Protein AF-A0A653WNF0-F1 (afdb_monomer_lite)

Radius of gyration: 24.51 Å; chains: 1; bounding box: 81×91×54 Å

Foldseek 3Di:
DDDDDDPDDPPPPPPPPPLQAAPPLRAAFKKKWWWKWFKFQPPPAPWKQWRMKIKAWTQWMAHPPGHIHGDCRRHLKTKMKIKAQWHFLFWDQDPVVLKIKTFTWGMDTHPTDTWIKIWIFMDSDDPCCRVPQVQDWPVQAPHRRDGVVCPPTFGAWIKTFDFDPDPAADADGPDRPGGSSNGQKIWIWNDPHPPIKTKMKGFIATPDTPQSQFQRDCPPVRHFKIDMKIKHFCDCVGPPHHDDPVCVVVRTHRGIMITGIIMGGTHNHCVVVVVVVVVVVVVVVVVVVPPDD

Secondary structure (DSSP, 8-state):
-------------------PPPPGGG--EEEEEEEEEEEE----STT----EEEEEEEEEEEEGGG-EEETTTTTS-EEEEEEEEEEEEEEEEETTTTEEEEEEEE--STT--S--EEEEEEESS--HHHHTS----GGGEEETTEEGGGTT-EEEEEEEEES-S--S----SS-TT--GGG-SEEEEESSSSSS--EEEEEEEEEEESTTHHHH---TBTTBSEEEEEEEEE-STTTTS----HHHHHTT-S--EEEEEEEEEEEPPPHHHHHHHHHHHHHHHHHHHTTS--

Structure (mmCIF, N/CA/C/O backbone):
data_AF-A0A653WNF0-F1
#
_entry.id   AF-A0A653WNF0-F1
#
loop_
_atom_site.group_PDB
_atom_site.id
_atom_site.type_symbol
_atom_site.label_atom_id
_atom_site.label_alt_id
_atom_site.label_comp_id
_atom_site.label_asym_id
_atom_site.label_entity_id
_atom_site.label_seq_id
_atom_site.pdbx_PDB_ins_code
_atom_site.Cartn_x
_atom_site.Cartn_y
_atom_site.Cartn_z
_atom_site.occupancy
_atom_site.B_iso_or_equiv
_atom_site.auth_seq_id
_atom_site.auth_comp_id
_atom_site.auth_asym_id
_atom_site.auth_atom_id
_atom_site.pdbx_PDB_model_num
ATOM 1 N N . MET A 1 1 ? -40.116 62.273 29.159 1.00 39.44 1 MET A N 1
ATOM 2 C CA . MET A 1 1 ? -39.762 61.958 27.750 1.00 39.44 1 MET A CA 1
ATOM 3 C C . MET A 1 1 ? -38.251 61.756 27.711 1.00 39.44 1 MET A C 1
ATOM 5 O O . MET A 1 1 ? -37.586 62.644 28.202 1.00 39.44 1 MET A O 1
ATOM 9 N N . LYS A 1 2 ? -37.603 60.681 27.253 1.00 38.16 2 LYS A N 1
ATOM 10 C CA . LYS A 1 2 ? -37.899 59.511 26.404 1.00 38.16 2 LYS A CA 1
ATOM 11 C C . LYS A 1 2 ? -36.861 58.434 26.812 1.00 38.16 2 LYS A C 1
ATOM 13 O O . LYS A 1 2 ? -35.721 58.776 27.080 1.00 38.16 2 LYS A O 1
ATOM 18 N N . LEU A 1 3 ? -37.286 57.219 27.148 1.00 40.22 3 LEU A N 1
ATOM 19 C CA . LEU A 1 3 ? -37.325 56.025 26.283 1.00 40.22 3 LEU A CA 1
ATOM 20 C C . LEU A 1 3 ? -36.096 55.114 26.489 1.00 40.22 3 LEU A C 1
ATOM 22 O O . LEU A 1 3 ? -35.069 55.239 25.829 1.00 40.22 3 LEU A O 1
ATOM 26 N N . LYS A 1 4 ? -36.271 54.182 27.436 1.00 46.28 4 LYS A N 1
ATOM 27 C CA . LYS A 1 4 ? -35.451 52.987 27.671 1.00 46.28 4 LYS A CA 1
ATOM 28 C C . LYS A 1 4 ? -35.214 52.251 26.344 1.00 46.28 4 LYS A C 1
ATOM 30 O O . LYS A 1 4 ? -36.187 51.947 25.661 1.00 46.28 4 LYS A O 1
ATOM 35 N N . HIS A 1 5 ? -33.964 51.935 26.015 1.00 44.59 5 HIS A N 1
ATOM 36 C CA . HIS A 1 5 ? -33.630 50.978 24.957 1.00 44.59 5 HIS A CA 1
ATOM 37 C C . HIS A 1 5 ? -32.901 49.793 25.581 1.00 44.59 5 HIS A C 1
ATOM 39 O O . HIS A 1 5 ? -31.714 49.844 25.884 1.00 44.59 5 HIS A O 1
ATOM 45 N N . LEU A 1 6 ? -33.687 48.747 25.818 1.00 45.91 6 LEU A N 1
ATOM 46 C CA . LEU A 1 6 ? -33.244 47.406 26.151 1.00 45.91 6 LEU A CA 1
ATOM 47 C C . LEU A 1 6 ? -32.890 46.736 24.814 1.00 45.91 6 LEU A C 1
ATOM 49 O O . LEU A 1 6 ? -33.788 46.406 24.044 1.00 45.91 6 LEU A O 1
ATOM 53 N N . ILE A 1 7 ? -31.603 46.602 24.490 1.00 46.56 7 ILE A N 1
ATOM 54 C CA . ILE A 1 7 ? -31.165 45.795 23.344 1.00 46.56 7 ILE A CA 1
ATOM 55 C C . ILE A 1 7 ? -30.898 44.393 23.880 1.00 46.56 7 ILE A C 1
ATOM 57 O O . ILE A 1 7 ? -29.854 44.117 24.465 1.00 46.56 7 ILE A O 1
ATOM 61 N N . THR A 1 8 ? -31.890 43.523 23.731 1.00 44.19 8 THR A N 1
ATOM 62 C CA . THR A 1 8 ? -31.770 42.086 23.972 1.00 44.19 8 THR A CA 1
ATOM 63 C C . THR A 1 8 ? -31.186 41.463 22.708 1.00 44.19 8 THR A C 1
ATOM 65 O O . THR A 1 8 ? -31.888 41.279 21.716 1.00 44.19 8 THR A O 1
ATOM 68 N N . SER A 1 9 ? -29.885 41.181 22.707 1.00 45.50 9 SER A N 1
ATOM 69 C CA . SER A 1 9 ? -29.250 40.386 21.660 1.00 45.50 9 SER A CA 1
ATOM 70 C C . SER A 1 9 ? -29.690 38.928 21.806 1.00 45.50 9 SER A C 1
ATOM 72 O O . SER A 1 9 ? -29.232 38.203 22.687 1.00 45.50 9 SER A O 1
ATOM 74 N N . LEU A 1 10 ? -30.602 38.487 20.936 1.00 43.31 10 LEU A N 1
ATOM 75 C CA . LEU A 1 10 ? -30.833 37.066 20.690 1.00 43.31 10 LEU A CA 1
ATOM 76 C C . LEU A 1 10 ? -29.555 36.483 20.076 1.00 43.31 10 LEU A C 1
ATOM 78 O O . LEU A 1 10 ? -29.306 36.615 18.879 1.00 43.31 10 LEU A O 1
ATOM 82 N N . ALA A 1 11 ? -28.736 35.844 20.907 1.00 45.94 11 ALA A N 1
ATOM 83 C CA . ALA A 1 11 ? -27.731 34.907 20.441 1.00 45.94 11 ALA A CA 1
ATOM 84 C C . ALA A 1 11 ? -28.469 33.700 19.840 1.00 45.94 11 ALA A C 1
ATOM 86 O O . ALA A 1 11 ? -28.847 32.766 20.544 1.00 45.94 11 ALA A O 1
ATOM 87 N N . LEU A 1 12 ? -28.719 33.747 18.530 1.00 47.78 12 LEU A N 1
ATOM 88 C CA . LEU A 1 12 ? -29.009 32.566 17.725 1.00 47.78 12 LEU A CA 1
ATOM 89 C C . LEU A 1 12 ? -27.763 31.681 17.779 1.00 47.78 12 LEU A C 1
ATOM 91 O O . LEU A 1 12 ? -26.828 31.839 16.997 1.00 47.78 12 LEU A O 1
ATOM 95 N N . GLY A 1 13 ? -27.736 30.791 18.770 1.00 41.19 13 GLY A N 1
ATOM 96 C CA . GLY A 1 13 ? -26.775 29.711 18.846 1.00 41.19 13 GLY A CA 1
ATOM 97 C C . GLY A 1 13 ? -26.956 28.831 17.622 1.00 41.19 13 GLY A C 1
ATOM 98 O O . GLY A 1 13 ? -27.835 27.972 17.592 1.00 41.19 13 GLY A O 1
ATOM 99 N N . PHE A 1 14 ? -26.122 29.049 16.608 1.00 43.09 14 PHE A N 1
ATOM 100 C CA . PHE A 1 14 ? -25.783 27.999 15.667 1.00 43.09 14 PHE A CA 1
ATOM 101 C C . PHE A 1 14 ? -25.164 26.876 16.500 1.00 43.09 14 PHE A C 1
ATOM 103 O O . PHE A 1 14 ? -23.973 26.895 16.806 1.00 43.09 14 PHE A O 1
ATOM 110 N N . ALA A 1 15 ? -25.988 25.914 16.914 1.00 43.78 15 ALA A N 1
ATOM 111 C CA . ALA A 1 15 ? -25.495 24.590 17.222 1.00 43.78 15 ALA A CA 1
ATOM 112 C C . ALA A 1 15 ? -24.886 24.094 15.912 1.00 43.78 15 ALA A C 1
ATOM 114 O O . ALA A 1 15 ? -25.597 23.655 15.008 1.00 43.78 15 ALA A O 1
ATOM 115 N N . ALA A 1 16 ? -23.572 24.274 15.765 1.00 43.75 16 ALA A N 1
ATOM 116 C CA . ALA A 1 16 ? -22.820 23.531 14.783 1.00 43.75 16 ALA A CA 1
ATOM 117 C C . ALA A 1 16 ? -23.173 22.072 15.058 1.00 43.75 16 ALA A C 1
ATOM 119 O O . ALA A 1 16 ? -22.884 21.560 16.139 1.00 43.75 16 ALA A O 1
ATOM 120 N N . ILE A 1 17 ? -23.895 21.451 14.128 1.00 43.12 17 ILE A N 1
ATOM 121 C CA . ILE A 1 17 ? -24.060 20.008 14.099 1.00 43.12 17 ILE A CA 1
ATOM 122 C C . ILE A 1 17 ? -22.636 19.505 13.888 1.00 43.12 17 ILE A C 1
ATOM 124 O O . ILE A 1 17 ? -22.151 19.430 12.761 1.00 43.12 17 ILE A O 1
ATOM 128 N N . SER A 1 18 ? -21.913 19.288 14.983 1.00 48.09 18 SER A N 1
ATOM 129 C CA . SER A 1 18 ? -20.692 18.514 14.977 1.00 48.09 18 SER A CA 1
ATOM 130 C C . SER A 1 18 ? -21.127 17.163 14.444 1.00 48.09 18 SER A C 1
ATOM 132 O O . SER A 1 18 ? -21.830 16.424 15.130 1.00 48.09 18 SER A O 1
ATOM 134 N N . ALA A 1 19 ? -20.815 16.894 13.173 1.00 55.78 19 ALA A N 1
ATOM 135 C CA . ALA A 1 19 ? -20.984 15.574 12.598 1.00 55.78 19 ALA A CA 1
ATOM 136 C C . ALA A 1 19 ? -20.304 14.610 13.570 1.00 55.78 19 ALA A C 1
ATOM 138 O O . ALA A 1 19 ? -19.088 14.675 13.760 1.00 55.78 19 ALA A O 1
ATOM 139 N N . SER A 1 20 ? -21.106 13.833 14.298 1.00 68.38 20 SER A N 1
ATOM 140 C CA . SER A 1 20 ? -20.588 12.942 15.321 1.00 68.38 20 SER A CA 1
ATOM 141 C C . SER A 1 20 ? -19.698 11.940 14.610 1.00 68.38 20 SER A C 1
ATOM 143 O O . SER A 1 20 ? -20.165 11.234 13.710 1.00 68.38 20 SER A O 1
ATOM 145 N N . ALA A 1 21 ? -18.425 11.914 14.982 1.00 85.12 21 ALA A N 1
ATOM 146 C CA . ALA A 1 21 ? -17.485 10.961 14.437 1.00 85.12 21 ALA A CA 1
ATOM 147 C C . ALA A 1 21 ? -18.047 9.540 14.625 1.00 85.12 21 ALA A C 1
ATOM 149 O O . ALA A 1 21 ? -18.479 9.155 15.711 1.00 85.12 21 ALA A O 1
ATOM 150 N N . THR A 1 22 ? -18.149 8.804 13.525 1.00 92.56 22 THR A N 1
ATOM 151 C CA . THR A 1 22 ? -18.700 7.452 13.471 1.00 92.56 22 THR A CA 1
ATOM 152 C C . THR A 1 22 ? -17.610 6.475 13.913 1.00 92.56 22 THR A C 1
ATOM 154 O O . THR A 1 22 ? -16.514 6.530 13.348 1.00 92.56 22 THR A O 1
ATOM 157 N N . PRO A 1 23 ? -17.866 5.585 14.892 1.00 94.44 23 PRO A N 1
ATOM 158 C CA . PRO A 1 23 ? -16.911 4.541 15.259 1.00 94.44 23 PRO A CA 1
ATOM 159 C C . PRO A 1 23 ? -16.513 3.700 14.043 1.00 94.44 23 PRO A C 1
ATOM 161 O O . PRO A 1 23 ? -17.353 3.441 13.178 1.00 94.44 23 PRO A O 1
ATOM 164 N N . LEU A 1 24 ? -15.259 3.246 13.988 1.00 94.12 24 LEU A N 1
ATOM 165 C CA . LEU A 1 24 ? -14.707 2.530 12.833 1.00 94.12 24 LEU A CA 1
ATOM 166 C C . LEU A 1 24 ? -15.564 1.314 12.446 1.00 94.12 24 LEU A C 1
ATOM 168 O O . LEU A 1 24 ? -15.896 1.084 11.277 1.00 94.12 24 LEU A O 1
ATOM 172 N N . ASP A 1 25 ? -15.971 0.560 13.461 1.00 93.12 25 ASP A N 1
ATOM 173 C CA . ASP A 1 25 ? -16.714 -0.684 13.295 1.00 93.12 25 ASP A CA 1
ATOM 174 C C . ASP A 1 25 ? -18.164 -0.436 12.840 1.00 93.12 25 ASP A C 1
ATOM 176 O O . ASP A 1 25 ? -18.751 -1.297 12.190 1.00 93.12 25 ASP A O 1
ATOM 180 N N . ALA A 1 26 ? -18.698 0.772 13.059 1.00 92.75 26 ALA A N 1
ATOM 181 C CA . ALA A 1 26 ? -20.050 1.170 12.665 1.00 92.75 26 ALA A CA 1
ATOM 182 C C . ALA A 1 26 ? -20.158 1.708 11.224 1.00 92.75 26 ALA A C 1
ATOM 184 O O . ALA A 1 26 ? -21.273 1.881 10.724 1.00 92.75 26 ALA A O 1
ATOM 185 N N . LEU A 1 27 ? -19.029 1.977 10.556 1.00 92.31 27 LEU A N 1
ATOM 186 C CA . LEU A 1 27 ? -19.012 2.391 9.150 1.00 92.31 27 LEU A CA 1
ATOM 187 C C . LEU A 1 27 ? -19.650 1.325 8.249 1.00 92.31 27 LEU A C 1
ATOM 189 O O . LEU A 1 27 ? -19.469 0.130 8.478 1.00 92.31 27 LEU A O 1
ATOM 193 N N . ASN A 1 28 ? -20.366 1.741 7.205 1.00 92.81 28 ASN A N 1
ATOM 194 C CA . ASN A 1 28 ? -20.954 0.833 6.220 1.00 92.81 28 ASN A CA 1
ATOM 195 C C . ASN A 1 28 ? -21.206 1.504 4.857 1.00 92.81 28 ASN A C 1
ATOM 197 O O . ASN A 1 28 ? -21.152 2.726 4.702 1.00 92.81 28 ASN A O 1
ATOM 201 N N . GLY A 1 29 ? -21.495 0.670 3.859 1.00 90.69 29 GLY A N 1
ATOM 202 C CA . GLY A 1 29 ? -21.715 1.068 2.476 1.00 90.69 29 GLY A CA 1
ATOM 203 C C . GLY A 1 29 ? -20.419 1.446 1.765 1.00 90.69 29 GLY A C 1
ATOM 204 O O . GLY A 1 29 ? -19.332 1.000 2.133 1.00 90.69 29 GLY A O 1
ATOM 205 N N . ASN A 1 30 ? -20.539 2.291 0.740 1.00 90.25 30 ASN A N 1
ATOM 206 C CA . ASN A 1 30 ? -19.381 2.791 0.006 1.00 90.25 30 ASN A CA 1
ATOM 207 C C . ASN A 1 30 ? -18.568 3.739 0.893 1.00 90.25 30 ASN A C 1
ATOM 209 O O . ASN A 1 30 ? -19.093 4.738 1.395 1.00 90.25 30 ASN A O 1
ATOM 213 N N . LEU A 1 31 ? -17.285 3.432 1.038 1.00 93.19 31 LEU A N 1
ATOM 214 C CA . LEU A 1 31 ? -16.325 4.149 1.856 1.00 93.19 31 LEU A CA 1
ATOM 215 C C . LEU A 1 31 ? -15.215 4.743 0.991 1.00 93.19 31 LEU A C 1
ATOM 217 O O . LEU A 1 31 ? -14.819 4.196 -0.034 1.00 93.19 31 LEU A O 1
ATOM 221 N N . ASN A 1 32 ? -14.696 5.875 1.439 1.00 93.38 32 ASN A N 1
ATOM 222 C CA . ASN A 1 32 ? -13.549 6.558 0.875 1.00 93.38 32 ASN A CA 1
ATOM 223 C C . ASN A 1 32 ? -12.552 6.826 2.008 1.00 93.38 32 ASN A C 1
ATOM 225 O O . ASN A 1 32 ? -12.807 7.637 2.902 1.00 93.38 32 ASN A O 1
ATOM 229 N N .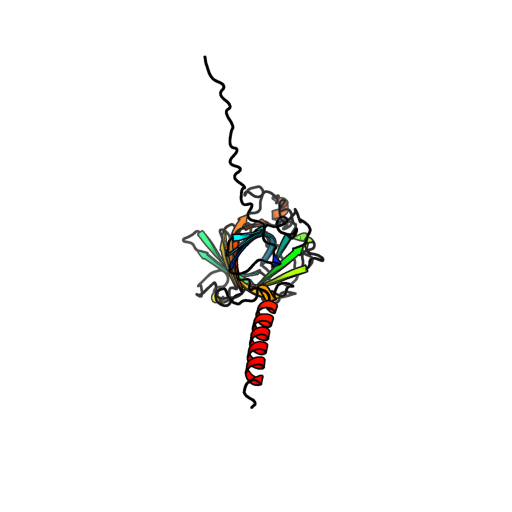 ILE A 1 33 ? -11.456 6.085 1.975 1.00 94.31 33 ILE A N 1
ATOM 230 C CA . ILE A 1 33 ? -10.385 5.976 2.959 1.00 94.31 33 ILE A CA 1
ATOM 231 C C . ILE A 1 33 ? -9.271 6.928 2.536 1.00 94.31 33 ILE A C 1
ATOM 233 O O . ILE A 1 33 ? -8.718 6.767 1.461 1.00 94.31 33 ILE A O 1
ATOM 237 N N . LYS A 1 34 ? -8.902 7.908 3.354 1.00 93.31 34 LYS A N 1
ATOM 238 C CA . LYS A 1 34 ? -7.726 8.751 3.111 1.00 93.31 34 LYS A CA 1
ATOM 239 C C . LYS A 1 34 ? -6.525 8.189 3.846 1.00 93.31 34 LYS A C 1
ATOM 241 O O . LYS A 1 34 ? -6.606 7.974 5.055 1.00 93.31 34 LYS A O 1
ATOM 246 N N . LEU A 1 35 ? -5.408 8.048 3.148 1.00 92.62 35 LEU A N 1
ATOM 247 C CA . LEU A 1 35 ? -4.155 7.591 3.731 1.00 92.62 35 LEU A CA 1
ATOM 248 C C . LEU A 1 35 ? -3.006 8.557 3.462 1.00 92.62 35 LEU A C 1
ATOM 250 O O . LEU A 1 35 ? -3.093 9.451 2.619 1.00 92.62 35 LEU A O 1
ATOM 254 N N . THR A 1 36 ? -1.944 8.373 4.227 1.00 89.81 36 THR A N 1
ATOM 255 C CA . THR A 1 36 ? -0.637 8.975 4.001 1.00 89.81 36 THR A CA 1
ATOM 256 C C . THR A 1 36 ? 0.427 7.974 4.426 1.00 89.81 36 THR A C 1
ATOM 258 O O . THR A 1 36 ? 0.211 7.202 5.363 1.00 89.81 36 THR A O 1
ATOM 261 N N . GLY A 1 37 ? 1.574 7.959 3.764 1.00 90.38 37 GLY A N 1
ATOM 262 C CA . GLY A 1 37 ? 2.643 7.049 4.143 1.00 90.38 37 GLY A CA 1
ATOM 263 C C . GLY A 1 37 ? 3.941 7.288 3.412 1.00 90.38 37 GLY A C 1
ATOM 264 O O . GLY A 1 37 ? 4.080 8.199 2.609 1.00 90.38 37 GLY A O 1
ATOM 265 N N . LEU A 1 38 ? 4.906 6.450 3.731 1.00 89.69 38 LEU A N 1
ATOM 266 C CA . LEU A 1 38 ? 6.309 6.576 3.403 1.00 89.69 38 LEU A CA 1
ATOM 267 C C . LEU A 1 38 ? 6.748 5.345 2.612 1.00 89.69 38 LEU A C 1
ATOM 269 O O . LEU A 1 38 ? 6.412 4.229 3.003 1.00 89.69 38 LEU A O 1
ATOM 273 N N . THR A 1 39 ? 7.508 5.529 1.533 1.00 91.94 39 THR A N 1
ATOM 274 C CA . THR A 1 39 ? 8.010 4.430 0.686 1.00 91.94 39 THR A CA 1
ATOM 275 C C . THR A 1 39 ? 9.512 4.489 0.453 1.00 91.94 39 THR A C 1
ATOM 277 O O . THR A 1 39 ? 10.158 5.536 0.568 1.00 91.94 39 THR A O 1
ATOM 280 N N . THR A 1 40 ? 10.099 3.319 0.212 1.00 90.88 40 THR A N 1
ATOM 281 C CA . THR A 1 40 ? 11.533 3.139 -0.013 1.00 90.88 40 THR A CA 1
ATOM 282 C C . THR A 1 40 ? 11.782 1.958 -0.943 1.00 90.88 40 THR A C 1
ATOM 284 O O . THR A 1 40 ? 11.023 0.991 -0.950 1.00 90.88 40 THR A O 1
ATOM 287 N N . GLU A 1 41 ? 12.898 2.022 -1.662 1.00 90.00 41 GLU A N 1
ATOM 288 C CA . GLU A 1 41 ? 13.430 0.925 -2.482 1.00 90.00 41 GLU A CA 1
ATOM 289 C C . GLU A 1 41 ? 14.525 0.139 -1.751 1.00 90.00 41 GLU A C 1
ATOM 291 O O . GLU A 1 41 ? 15.238 -0.687 -2.320 1.00 90.00 41 GLU A O 1
ATOM 296 N N . SER A 1 42 ? 14.703 0.400 -0.452 1.00 86.44 42 SER A N 1
ATOM 297 C CA . SER A 1 42 ? 15.619 -0.375 0.370 1.00 86.44 42 SER A CA 1
ATOM 298 C C . SER A 1 42 ? 15.059 -1.781 0.572 1.00 86.44 42 SER A C 1
ATOM 300 O O . SER A 1 42 ? 14.310 -2.024 1.522 1.00 86.44 42 SER A O 1
ATOM 302 N N . ASN A 1 43 ? 15.444 -2.716 -0.297 1.00 83.44 43 ASN A N 1
ATOM 303 C CA . ASN A 1 43 ? 15.158 -4.126 -0.082 1.00 83.44 43 ASN A CA 1
ATOM 304 C C . ASN A 1 43 ? 15.967 -4.623 1.129 1.00 83.44 43 ASN A C 1
ATOM 306 O O . ASN A 1 43 ? 17.202 -4.632 1.137 1.00 83.44 43 ASN A O 1
ATOM 310 N N . ARG A 1 44 ? 15.246 -4.984 2.192 1.00 82.50 44 ARG A N 1
ATOM 311 C CA . ARG A 1 44 ? 15.800 -5.501 3.451 1.00 82.50 44 ARG A CA 1
ATOM 312 C C . ARG A 1 44 ? 15.489 -6.985 3.654 1.00 82.50 44 ARG A C 1
ATOM 314 O O . ARG A 1 44 ? 15.948 -7.556 4.639 1.00 82.50 44 ARG A O 1
ATOM 321 N N . SER A 1 45 ? 14.735 -7.602 2.744 1.00 85.50 45 SER A N 1
ATOM 322 C CA . SER A 1 45 ? 14.369 -9.013 2.815 1.00 85.50 45 SER A CA 1
ATOM 323 C C . SER A 1 45 ? 15.293 -9.826 1.913 1.00 85.50 45 SER A C 1
ATOM 325 O O . SER A 1 45 ? 15.254 -9.731 0.688 1.00 85.50 45 SER A O 1
ATOM 327 N N . ALA A 1 46 ? 16.183 -10.609 2.520 1.00 87.50 46 ALA A N 1
ATOM 328 C CA . ALA A 1 46 ? 17.179 -11.358 1.766 1.00 87.50 46 ALA A CA 1
ATOM 329 C C . ALA A 1 46 ? 16.523 -12.353 0.790 1.00 87.50 46 ALA A C 1
ATOM 331 O O . ALA A 1 46 ? 15.658 -13.141 1.169 1.00 87.50 46 ALA A O 1
ATOM 332 N N . G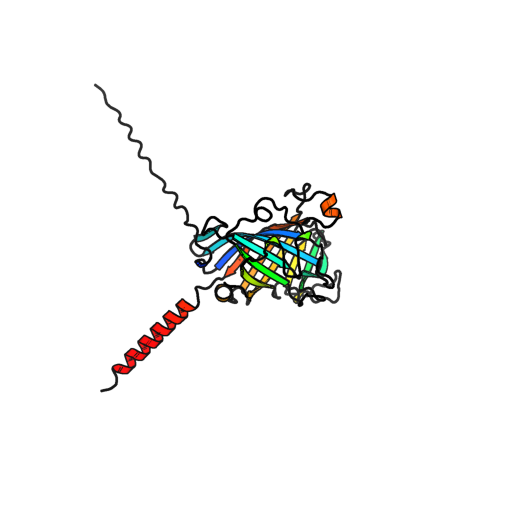LY A 1 47 ? 16.986 -12.346 -0.463 1.00 88.88 47 GLY A N 1
ATOM 333 C CA . GLY A 1 47 ? 16.575 -13.310 -1.485 1.00 88.88 47 GLY A CA 1
ATOM 334 C C . GLY A 1 47 ? 15.246 -13.011 -2.182 1.00 88.88 47 GLY A C 1
ATOM 335 O O . GLY A 1 47 ? 14.851 -13.809 -3.027 1.00 88.88 47 GLY A O 1
ATOM 336 N N . THR A 1 48 ? 14.583 -11.894 -1.870 1.00 94.38 48 THR A N 1
ATOM 337 C CA . THR A 1 48 ? 13.409 -11.423 -2.621 1.00 94.38 48 THR A CA 1
ATOM 338 C C . THR A 1 48 ? 13.838 -10.493 -3.760 1.00 94.38 48 THR A C 1
ATOM 340 O O . THR A 1 48 ? 14.869 -9.823 -3.669 1.00 94.38 48 THR A O 1
ATOM 343 N N . ASN A 1 49 ? 13.033 -10.403 -4.819 1.00 95.38 49 ASN A N 1
ATOM 344 C CA . ASN A 1 49 ? 13.175 -9.382 -5.868 1.00 95.38 49 ASN A CA 1
ATOM 345 C C . ASN A 1 49 ? 12.314 -8.125 -5.612 1.00 95.38 49 ASN A C 1
ATOM 347 O O . ASN A 1 49 ? 12.022 -7.389 -6.551 1.00 95.38 49 ASN A O 1
ATOM 351 N N . GLU A 1 50 ? 11.877 -7.897 -4.370 1.00 95.31 50 GLU A N 1
ATOM 352 C CA . GLU A 1 50 ? 11.048 -6.741 -4.017 1.00 95.31 50 GLU A CA 1
ATOM 353 C C . GLU A 1 50 ? 11.792 -5.434 -4.333 1.00 95.31 50 GLU A C 1
ATOM 355 O O . GLU A 1 50 ? 12.932 -5.235 -3.900 1.00 95.31 50 GLU A O 1
ATOM 360 N N . THR A 1 51 ? 11.142 -4.562 -5.102 1.00 93.38 51 THR A N 1
ATOM 361 C CA . THR A 1 51 ? 11.672 -3.268 -5.539 1.00 93.38 51 THR A CA 1
ATOM 362 C C . THR A 1 51 ? 11.228 -2.146 -4.619 1.00 93.38 51 THR A C 1
ATOM 364 O O . THR A 1 51 ? 12.010 -1.239 -4.372 1.00 93.38 51 THR A O 1
ATOM 367 N N . THR A 1 52 ? 10.008 -2.206 -4.075 1.00 94.06 52 THR A N 1
ATOM 368 C CA . THR A 1 52 ? 9.444 -1.139 -3.235 1.00 94.06 52 THR A CA 1
ATOM 369 C C . THR A 1 52 ? 8.609 -1.696 -2.085 1.00 94.06 52 THR A C 1
ATOM 371 O O . THR A 1 52 ? 7.935 -2.716 -2.201 1.00 94.06 52 THR A O 1
ATOM 374 N N . TRP A 1 53 ? 8.614 -0.990 -0.958 1.00 95.19 53 TRP A N 1
ATOM 375 C CA . TRP A 1 53 ? 7.669 -1.194 0.139 1.00 95.19 53 TRP A CA 1
ATOM 376 C C . TRP A 1 53 ? 7.451 0.120 0.896 1.00 95.19 53 TRP A C 1
ATOM 378 O O . TRP A 1 53 ? 8.151 1.115 0.672 1.00 95.19 53 TRP A O 1
ATOM 388 N N . GLY A 1 54 ? 6.480 0.143 1.805 1.00 94.75 54 GLY A N 1
ATOM 389 C CA . GLY A 1 54 ? 6.175 1.329 2.588 1.00 94.75 54 GLY A CA 1
ATOM 390 C C . GLY A 1 54 ? 5.323 1.082 3.820 1.00 94.75 54 GLY A C 1
ATOM 391 O O . GLY A 1 54 ? 4.801 -0.007 4.043 1.00 94.75 54 GLY A O 1
ATOM 392 N N . VAL A 1 55 ? 5.189 2.129 4.626 1.00 95.38 55 VAL A N 1
ATOM 393 C CA . VAL A 1 55 ? 4.392 2.149 5.858 1.00 95.38 55 VAL A CA 1
ATOM 394 C C . VAL A 1 55 ? 3.658 3.474 5.985 1.00 95.38 55 VAL A C 1
ATOM 396 O O . VAL A 1 55 ? 4.150 4.499 5.522 1.00 95.38 55 VAL A O 1
ATOM 399 N N . GLY A 1 56 ? 2.502 3.496 6.634 1.00 94.56 56 GLY A N 1
ATOM 400 C CA . GLY A 1 56 ? 1.752 4.738 6.784 1.00 94.56 56 GLY A CA 1
ATOM 401 C C . GLY A 1 56 ? 0.581 4.653 7.744 1.00 94.56 56 GLY A C 1
ATOM 402 O O . GLY A 1 56 ? 0.500 3.746 8.573 1.00 94.56 56 GLY A O 1
ATOM 403 N N . SER A 1 57 ? -0.315 5.628 7.638 1.00 94.69 57 SER A N 1
ATOM 404 C CA . SER A 1 57 ? -1.532 5.742 8.434 1.00 94.69 57 SER A CA 1
ATOM 405 C C . SER A 1 57 ? -2.753 6.070 7.576 1.00 94.69 57 SER A C 1
ATOM 407 O O . SER A 1 57 ? -2.670 6.745 6.547 1.00 94.69 57 SER A O 1
ATOM 409 N N . ILE A 1 58 ? -3.916 5.593 8.015 1.00 96.19 58 ILE A N 1
ATOM 410 C CA . ILE A 1 58 ? -5.214 6.022 7.494 1.00 96.19 58 ILE A CA 1
ATOM 411 C C . ILE A 1 58 ? -5.693 7.178 8.367 1.00 96.19 58 ILE A C 1
ATOM 413 O O . ILE A 1 58 ? -5.932 7.023 9.562 1.00 96.19 58 ILE A O 1
ATOM 417 N N . THR A 1 59 ? -5.862 8.345 7.755 1.00 93.62 59 THR A N 1
ATOM 418 C CA . THR A 1 59 ? -6.179 9.592 8.463 1.00 93.62 59 THR A CA 1
ATOM 419 C C . THR A 1 59 ? -7.677 9.789 8.658 1.00 93.62 59 THR A C 1
ATOM 421 O O . THR A 1 59 ? -8.110 10.373 9.654 1.00 93.62 59 THR A O 1
ATOM 424 N N . SER A 1 60 ? -8.485 9.309 7.709 1.00 95.25 60 SER A N 1
ATOM 425 C CA . SER A 1 60 ? -9.944 9.356 7.801 1.00 95.25 60 SER A CA 1
ATOM 426 C C . SER A 1 60 ? -10.616 8.342 6.882 1.00 95.25 60 SER A C 1
ATOM 428 O O . SER A 1 60 ? -10.048 7.934 5.874 1.00 95.25 60 SER A O 1
ATOM 430 N N . ILE A 1 61 ? -11.849 7.965 7.208 1.00 95.62 61 ILE A N 1
ATOM 431 C CA . ILE A 1 61 ? -12.726 7.163 6.358 1.00 95.62 61 ILE A CA 1
ATOM 432 C C . ILE A 1 61 ? -14.078 7.862 6.297 1.00 95.62 61 ILE A C 1
ATOM 434 O O . ILE A 1 61 ? -14.700 8.143 7.316 1.00 95.62 61 ILE A O 1
ATOM 438 N N . SER A 1 62 ? -14.537 8.140 5.087 1.00 94.38 62 SER A N 1
ATOM 439 C CA . SER A 1 62 ? -15.815 8.796 4.821 1.00 94.38 62 SER A CA 1
ATOM 440 C C . SER A 1 62 ? -16.769 7.813 4.163 1.00 94.38 62 SER A C 1
ATOM 442 O O . SER A 1 62 ? -16.387 7.153 3.204 1.00 94.38 62 SER A O 1
ATOM 444 N N . GLY A 1 63 ? -17.990 7.695 4.678 1.00 89.62 63 GLY A N 1
ATOM 445 C CA . GLY A 1 63 ? -19.004 6.771 4.178 1.00 89.62 63 GLY A CA 1
ATOM 446 C C . GLY A 1 63 ? -20.269 7.452 3.687 1.00 89.62 63 GLY A C 1
ATOM 447 O O . GLY A 1 63 ? -20.473 8.661 3.845 1.00 89.62 63 GLY A O 1
ATOM 448 N N . THR A 1 64 ? -21.149 6.652 3.088 1.00 85.44 64 THR A N 1
ATOM 449 C CA . THR A 1 64 ? -22.491 7.104 2.700 1.00 85.44 64 THR A CA 1
ATOM 450 C C . THR A 1 64 ? -23.284 7.629 3.902 1.00 85.44 64 THR A C 1
ATOM 452 O O . THR A 1 64 ? -23.037 7.262 5.048 1.00 85.44 64 THR A O 1
ATOM 455 N N . GLY A 1 65 ? -24.229 8.542 3.659 1.00 86.12 65 GLY A N 1
ATOM 456 C CA . GLY A 1 65 ? -25.067 9.093 4.732 1.00 86.12 65 GLY A CA 1
ATOM 457 C C . GLY A 1 65 ? -24.332 10.009 5.720 1.00 86.12 65 GLY A C 1
ATOM 458 O O . GLY A 1 65 ? -24.846 10.255 6.805 1.00 86.12 65 GLY A O 1
ATOM 459 N N . GLY A 1 66 ? -23.147 10.519 5.362 1.00 88.12 66 GLY A N 1
ATOM 460 C CA . GLY A 1 66 ? -22.390 11.461 6.193 1.00 88.12 66 GLY A CA 1
ATOM 461 C C . GLY A 1 66 ? -21.559 10.810 7.299 1.00 88.12 66 GLY A C 1
ATOM 462 O O . GLY A 1 66 ? -21.057 11.524 8.163 1.00 88.12 66 GLY A O 1
ATOM 463 N N . GLN A 1 67 ? -21.386 9.485 7.271 1.00 93.00 67 GLN A N 1
ATOM 464 C CA . GLN A 1 67 ? -20.494 8.779 8.190 1.00 93.00 67 GLN A CA 1
ATOM 465 C C . GLN A 1 67 ? -19.054 9.271 8.014 1.00 93.00 67 GLN A C 1
ATOM 467 O O . GLN A 1 67 ? -18.571 9.399 6.886 1.00 93.00 67 GLN A O 1
ATOM 472 N N . GLN A 1 68 ? -18.372 9.557 9.118 1.00 94.75 68 GLN A N 1
ATOM 473 C CA . GLN A 1 68 ? -16.987 10.028 9.111 1.00 94.75 68 GLN A CA 1
ATOM 474 C C . GLN A 1 68 ? -16.240 9.419 10.285 1.00 94.75 68 GLN A C 1
ATOM 476 O O . GLN A 1 68 ? -16.599 9.667 11.432 1.00 94.75 68 GLN A O 1
ATOM 481 N N . TRP A 1 69 ? -15.182 8.676 10.003 1.00 96.00 69 TRP A N 1
ATOM 482 C CA . TRP A 1 69 ? -14.188 8.278 10.981 1.00 96.00 69 TRP A CA 1
ATOM 483 C C . TRP A 1 69 ? -12.919 9.103 10.764 1.00 96.00 69 TRP A C 1
ATOM 485 O O . TRP A 1 69 ? -12.417 9.212 9.650 1.00 96.00 69 TRP A O 1
ATOM 495 N N . PHE A 1 70 ? -12.401 9.681 11.835 1.00 95.56 70 PHE A N 1
ATOM 496 C CA . PHE A 1 70 ? -11.097 10.321 11.936 1.00 95.56 70 PHE A CA 1
ATOM 497 C C . PHE A 1 70 ? -10.230 9.564 12.939 1.00 95.56 70 PHE A C 1
ATOM 499 O O . PHE A 1 70 ? -10.711 9.213 14.027 1.00 95.56 70 PHE A O 1
ATOM 506 N N . GLN A 1 71 ? -8.957 9.372 12.588 1.00 94.88 71 GLN A N 1
ATOM 507 C CA . GLN A 1 71 ? -7.973 8.727 13.457 1.00 94.88 71 GLN A CA 1
ATOM 508 C C . GLN A 1 71 ? -7.917 9.398 14.839 1.00 94.88 71 GLN A C 1
ATOM 510 O O . GLN A 1 71 ? -7.887 10.626 14.951 1.00 94.88 71 GLN A O 1
ATOM 515 N N . GLY A 1 72 ? -7.946 8.598 15.902 1.00 94.06 72 GLY A N 1
ATOM 516 C CA . GLY A 1 72 ? -7.918 9.016 17.306 1.00 94.06 72 GLY A CA 1
ATOM 517 C C . GLY A 1 72 ? -9.178 9.732 17.811 1.00 94.06 72 GLY A C 1
ATOM 518 O O . GLY A 1 72 ? -9.519 9.606 18.983 1.00 94.06 72 GLY A O 1
ATOM 519 N N . ALA A 1 73 ? -9.897 10.464 16.958 1.00 93.50 73 ALA A N 1
ATOM 520 C CA . ALA A 1 73 ? -11.003 11.324 17.379 1.00 93.50 73 ALA A CA 1
ATOM 521 C C . ALA A 1 73 ? -12.364 10.612 17.449 1.00 93.50 73 ALA A C 1
ATOM 523 O O . ALA A 1 73 ? -13.229 11.048 18.205 1.00 93.50 73 ALA A O 1
ATOM 524 N N . SER A 1 74 ? -12.575 9.545 16.672 1.00 93.06 74 SER A N 1
ATOM 525 C CA . SER A 1 74 ? -13.900 8.899 16.582 1.00 93.06 74 SER A CA 1
ATOM 526 C C . SER A 1 74 ? -14.175 7.930 17.719 1.00 93.06 74 SER A C 1
ATOM 528 O O . SER A 1 74 ? -15.237 7.956 18.330 1.00 93.06 74 SER A O 1
ATOM 530 N N . ASP A 1 75 ? -13.209 7.060 17.983 1.00 94.06 75 ASP A N 1
ATOM 531 C CA . ASP A 1 75 ? -13.306 5.960 18.941 1.00 94.06 75 ASP A CA 1
ATOM 532 C C . ASP A 1 75 ? -11.956 5.675 19.623 1.00 94.06 75 ASP A C 1
ATOM 534 O O . ASP A 1 75 ? -11.767 4.618 20.218 1.00 94.06 75 ASP A O 1
ATOM 538 N N . GLY A 1 76 ? -11.000 6.609 19.530 1.00 95.12 76 GLY A N 1
ATOM 539 C CA . GLY A 1 76 ? -9.645 6.443 20.063 1.00 95.12 76 GLY A CA 1
ATOM 540 C C . GLY A 1 76 ? -8.739 5.526 19.238 1.00 95.12 76 GLY A C 1
ATOM 541 O O . GLY A 1 76 ? -7.582 5.343 19.615 1.00 95.12 76 GLY A O 1
ATOM 542 N N . SER A 1 77 ? -9.227 4.963 18.126 1.00 96.56 77 SER A N 1
ATOM 543 C CA . SER A 1 77 ? -8.436 4.053 17.300 1.00 96.56 77 SER A CA 1
ATOM 544 C C . SER A 1 77 ? -7.608 4.776 16.241 1.00 96.56 77 SER A C 1
ATOM 546 O O . SER A 1 77 ? -7.972 5.832 15.725 1.00 96.56 77 SER A O 1
ATOM 548 N N . TYR A 1 78 ? -6.482 4.166 15.901 1.00 97.56 78 TYR A N 1
ATOM 549 C CA . TYR A 1 78 ? -5.584 4.532 14.821 1.00 97.56 78 TYR A CA 1
ATOM 550 C C . TYR A 1 78 ? -5.430 3.323 13.910 1.00 97.56 78 TYR A C 1
ATOM 552 O O . TYR A 1 78 ? -5.359 2.185 14.383 1.00 97.56 78 TYR A O 1
ATOM 560 N N . LEU A 1 79 ? -5.364 3.587 12.612 1.00 98.00 79 LEU A N 1
ATOM 561 C CA . LEU A 1 79 ? -5.115 2.575 11.603 1.00 98.00 79 LEU A CA 1
ATOM 562 C C . LEU A 1 79 ? -3.782 2.877 10.932 1.00 98.00 79 LEU A C 1
ATOM 564 O O . LEU A 1 79 ? -3.596 3.955 10.363 1.00 98.00 79 LEU A O 1
ATOM 568 N N . TYR A 1 80 ? -2.871 1.919 11.005 1.00 98.06 80 TYR A N 1
ATOM 569 C CA . TYR A 1 80 ? -1.583 1.955 10.324 1.00 98.06 80 TYR A CA 1
ATOM 570 C C . TYR A 1 80 ? -1.563 0.919 9.225 1.00 98.06 80 TYR A C 1
ATOM 572 O O . TYR A 1 80 ? -2.333 -0.034 9.277 1.00 98.06 80 TYR A O 1
ATOM 580 N N . TYR A 1 81 ? -0.687 1.082 8.246 1.00 97.75 81 TYR A N 1
ATOM 581 C CA . TYR A 1 81 ? -0.533 0.071 7.217 1.00 97.75 81 TYR A CA 1
ATOM 582 C C . TYR A 1 81 ? 0.923 -0.194 6.866 1.00 97.75 81 TYR A C 1
ATOM 584 O O . TYR A 1 81 ? 1.782 0.675 7.039 1.00 97.75 81 TYR A O 1
ATOM 592 N N . MET A 1 82 ? 1.169 -1.390 6.341 1.00 97.50 82 MET A N 1
ATOM 593 C CA . MET A 1 82 ? 2.378 -1.765 5.620 1.00 97.50 82 MET A CA 1
ATOM 594 C C . MET A 1 82 ? 1.975 -2.208 4.217 1.00 97.50 82 MET A C 1
ATOM 596 O O . MET A 1 82 ? 1.108 -3.063 4.076 1.00 97.50 82 MET A O 1
ATOM 600 N N . ILE A 1 83 ? 2.600 -1.632 3.194 1.00 97.44 83 ILE A N 1
ATOM 601 C CA . ILE A 1 83 ? 2.523 -2.134 1.821 1.00 97.44 83 ILE A CA 1
ATOM 602 C C . ILE A 1 83 ? 3.854 -2.790 1.476 1.00 97.44 83 ILE A C 1
ATOM 604 O O . ILE A 1 83 ? 4.909 -2.192 1.696 1.00 97.44 83 ILE A O 1
ATOM 608 N N . TYR A 1 84 ? 3.827 -4.019 0.981 1.00 97.69 84 TYR A N 1
ATOM 609 C CA . TYR A 1 84 ? 5.035 -4.792 0.704 1.00 97.69 84 TYR A CA 1
ATOM 610 C C . TYR A 1 84 ? 4.809 -5.796 -0.423 1.00 97.69 84 TYR A C 1
ATOM 612 O O . TYR A 1 84 ? 3.698 -5.973 -0.916 1.00 97.69 84 TYR A O 1
ATOM 620 N N . GLY A 1 85 ? 5.899 -6.406 -0.871 1.00 97.06 85 GLY A N 1
ATOM 621 C CA . GLY A 1 85 ? 5.898 -7.352 -1.973 1.00 97.06 85 GLY A CA 1
ATOM 622 C C . GLY A 1 85 ? 5.772 -6.723 -3.348 1.00 97.06 85 GLY A C 1
ATOM 623 O O . GLY A 1 85 ? 5.483 -7.430 -4.297 1.00 97.06 85 GLY A O 1
ATOM 624 N N . ILE A 1 86 ? 6.034 -5.426 -3.507 1.00 97.56 86 ILE A N 1
ATOM 625 C CA . ILE A 1 86 ? 6.022 -4.795 -4.830 1.00 97.56 86 ILE A CA 1
ATOM 626 C C . ILE A 1 86 ? 7.306 -5.174 -5.571 1.00 97.56 86 ILE A C 1
ATOM 628 O O . ILE A 1 86 ? 8.401 -4.916 -5.074 1.00 97.56 86 ILE A O 1
ATOM 632 N N . ALA A 1 87 ? 7.180 -5.744 -6.767 1.00 97.06 87 ALA A N 1
ATOM 63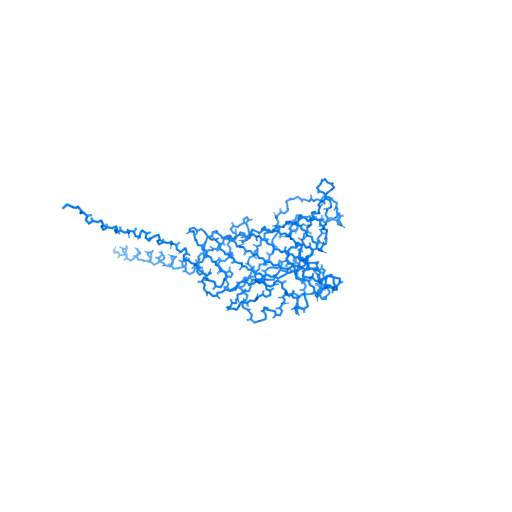3 C CA . ALA A 1 87 ? 8.270 -5.915 -7.721 1.00 97.06 87 ALA A CA 1
ATOM 634 C C . ALA A 1 87 ? 7.907 -5.276 -9.068 1.00 97.06 87 ALA A C 1
ATOM 636 O O . ALA A 1 87 ? 6.749 -5.301 -9.493 1.00 97.06 87 ALA A O 1
ATOM 637 N N . ASP A 1 88 ? 8.889 -4.694 -9.753 1.00 96.56 88 ASP A N 1
ATOM 638 C CA . ASP A 1 88 ? 8.684 -4.111 -11.081 1.00 96.56 88 ASP A CA 1
ATOM 639 C C . ASP A 1 88 ? 8.671 -5.228 -12.132 1.00 96.56 88 ASP A C 1
ATOM 641 O O . ASP A 1 88 ? 9.650 -5.954 -12.308 1.00 96.56 88 ASP A O 1
ATOM 645 N N . GLN A 1 89 ? 7.550 -5.369 -12.838 1.00 96.38 89 GLN A N 1
ATOM 646 C CA . GLN A 1 89 ? 7.396 -6.305 -13.949 1.00 96.38 89 GLN A CA 1
ATOM 647 C C . GLN A 1 89 ? 7.953 -5.707 -15.243 1.00 96.38 89 GLN A C 1
ATOM 649 O O . GLN A 1 89 ? 8.720 -6.362 -15.954 1.00 96.38 89 GLN A O 1
ATOM 654 N N . ASN A 1 90 ? 7.549 -4.467 -15.538 1.00 97.56 90 ASN A N 1
ATOM 655 C CA . ASN A 1 90 ? 7.999 -3.693 -16.687 1.00 97.56 90 ASN A CA 1
ATOM 656 C C . ASN A 1 90 ? 7.940 -2.188 -16.386 1.00 97.56 90 ASN A C 1
ATOM 658 O O . ASN A 1 90 ? 7.061 -1.711 -15.665 1.00 97.56 90 ASN A O 1
ATOM 662 N N . ILE A 1 91 ? 8.873 -1.434 -16.962 1.00 97.44 91 ILE A N 1
ATOM 663 C CA . ILE A 1 91 ? 8.935 0.025 -16.878 1.00 97.44 91 ILE A CA 1
ATOM 664 C C . ILE A 1 91 ? 9.053 0.580 -18.292 1.00 97.44 91 ILE A C 1
ATOM 666 O O . ILE A 1 91 ? 10.043 0.334 -18.982 1.00 97.44 91 ILE A O 1
ATOM 670 N N . VAL A 1 92 ? 8.065 1.365 -18.709 1.00 97.44 92 VAL A N 1
ATOM 671 C CA . VAL A 1 92 ? 7.981 1.953 -20.048 1.00 97.44 92 VAL A CA 1
ATOM 672 C C . VAL A 1 92 ? 8.148 3.464 -19.945 1.00 97.44 92 VAL A C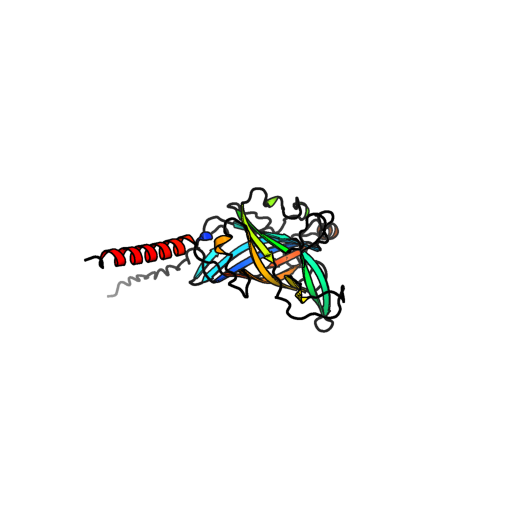 1
ATOM 674 O O . VAL A 1 92 ? 7.395 4.137 -19.247 1.00 97.44 92 VAL A O 1
ATOM 677 N N . PHE A 1 93 ? 9.136 4.018 -20.648 1.00 97.25 93 PHE A N 1
ATOM 678 C CA . PHE A 1 93 ? 9.300 5.466 -20.758 1.00 97.25 93 PHE A CA 1
ATOM 679 C C . PHE A 1 93 ? 8.435 6.013 -21.895 1.00 97.25 93 PHE A C 1
ATOM 681 O O . PHE A 1 93 ? 8.614 5.636 -23.054 1.00 97.25 93 PHE A O 1
ATOM 688 N N . ASP A 1 94 ? 7.533 6.935 -21.573 1.00 94.81 94 ASP A N 1
ATOM 689 C CA . ASP A 1 94 ? 6.749 7.669 -22.557 1.00 94.81 94 ASP A CA 1
ATOM 690 C C . ASP A 1 94 ? 7.476 8.964 -22.935 1.00 94.81 94 ASP A C 1
ATOM 692 O O . ASP A 1 94 ? 7.470 9.956 -22.203 1.00 94.81 94 ASP A O 1
ATOM 696 N N . SER A 1 95 ? 8.073 8.974 -24.128 1.00 94.12 95 SER A N 1
ATOM 697 C CA . SER A 1 95 ? 8.780 10.139 -24.670 1.00 94.12 95 SER A CA 1
ATOM 698 C C . SER A 1 95 ? 7.886 11.358 -24.911 1.00 94.12 95 SER A C 1
ATOM 700 O O . SER A 1 95 ? 8.401 12.463 -25.062 1.00 94.12 95 SER A O 1
ATOM 702 N N . THR A 1 96 ? 6.566 11.175 -24.978 1.00 94.56 96 THR A N 1
ATOM 703 C CA . THR A 1 96 ? 5.601 12.258 -25.208 1.00 94.56 96 THR A CA 1
ATOM 704 C C . THR A 1 96 ? 5.358 13.046 -23.932 1.00 94.56 96 THR A C 1
ATOM 706 O O . THR A 1 96 ? 5.348 14.276 -23.949 1.00 94.56 96 THR A O 1
ATOM 709 N N . THR A 1 97 ? 5.158 12.341 -22.818 1.00 93.44 97 THR A N 1
ATOM 710 C CA . THR A 1 97 ? 4.889 12.959 -21.514 1.00 93.44 97 THR A CA 1
ATOM 711 C C . THR A 1 97 ? 6.151 13.162 -20.678 1.00 93.44 97 THR A C 1
ATOM 713 O O . THR A 1 97 ? 6.120 13.924 -19.712 1.00 93.44 97 THR A O 1
ATOM 716 N N . GLY A 1 98 ? 7.257 12.503 -21.036 1.00 95.25 98 GLY A N 1
ATOM 717 C CA . GLY A 1 98 ? 8.488 12.476 -20.248 1.00 95.25 98 GLY A CA 1
ATOM 718 C C . GLY A 1 98 ? 8.336 11.716 -18.929 1.00 95.25 98 GLY A C 1
ATOM 719 O O . GLY A 1 98 ? 9.101 11.964 -17.998 1.00 95.25 98 GLY A O 1
ATOM 720 N N . LYS A 1 99 ? 7.330 10.839 -18.822 1.00 95.25 99 LYS A N 1
ATOM 721 C CA . LYS A 1 99 ? 7.018 10.056 -17.621 1.00 95.25 99 LYS A CA 1
ATOM 722 C C . LYS A 1 99 ? 7.282 8.569 -17.84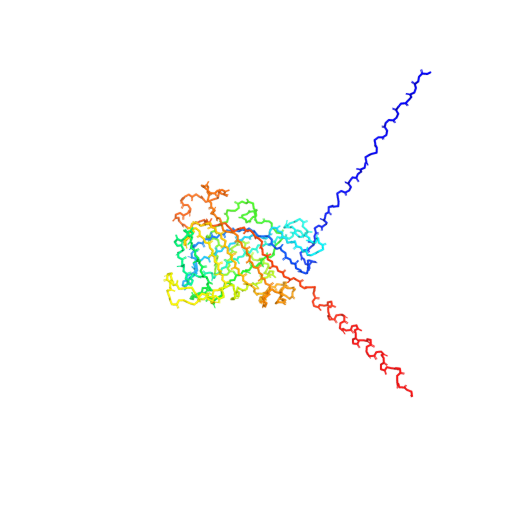5 1.00 95.25 99 LYS A C 1
ATOM 724 O O . LYS A 1 99 ? 7.446 8.107 -18.970 1.00 95.25 99 LYS A O 1
ATOM 729 N N . PHE A 1 100 ? 7.305 7.825 -16.749 1.00 96.88 100 PHE A N 1
ATOM 730 C CA . PHE A 1 100 ? 7.452 6.378 -16.721 1.00 96.88 100 PHE A CA 1
ATOM 731 C C . PHE A 1 100 ? 6.124 5.740 -16.333 1.00 96.88 100 PHE A C 1
ATOM 733 O O . PHE A 1 100 ? 5.574 6.066 -15.282 1.00 96.88 100 PHE A O 1
ATOM 740 N N . SER A 1 101 ? 5.633 4.820 -17.154 1.00 97.38 101 SER A N 1
ATOM 741 C CA . SER A 1 101 ? 4.593 3.872 -16.767 1.00 97.38 101 SER A CA 1
ATOM 742 C C . SER A 1 101 ? 5.266 2.660 -16.132 1.00 97.38 101 SER A C 1
ATOM 744 O O . SER A 1 101 ? 6.097 2.011 -16.765 1.00 97.38 101 SER A O 1
ATOM 746 N N . ILE A 1 102 ? 4.948 2.390 -14.870 1.00 96.38 102 ILE A N 1
ATOM 747 C CA . ILE A 1 102 ? 5.532 1.301 -14.083 1.00 96.38 102 ILE A CA 1
ATOM 748 C C . ILE A 1 102 ? 4.428 0.284 -13.815 1.00 96.38 102 ILE A C 1
ATOM 750 O O . ILE A 1 102 ? 3.356 0.632 -13.311 1.00 96.38 102 ILE A O 1
ATOM 754 N N . TYR A 1 103 ? 4.699 -0.964 -14.170 1.00 98.00 103 TYR A N 1
ATOM 755 C CA . TYR A 1 103 ? 3.792 -2.091 -14.014 1.00 98.00 103 TYR A CA 1
ATOM 756 C C . TYR A 1 103 ? 4.374 -3.029 -12.976 1.00 98.00 103 TYR A C 1
ATOM 758 O O . TYR A 1 103 ? 5.507 -3.492 -13.115 1.00 98.00 103 TYR A O 1
ATOM 766 N N . ASN A 1 104 ? 3.611 -3.282 -11.922 1.00 98.25 104 ASN A N 1
ATOM 767 C CA . ASN A 1 104 ? 4.074 -4.018 -10.764 1.00 98.25 104 ASN A CA 1
ATOM 768 C C . ASN A 1 104 ? 3.293 -5.308 -10.572 1.00 98.25 104 ASN A C 1
ATOM 770 O O . ASN A 1 104 ? 2.074 -5.350 -10.747 1.00 98.25 104 ASN A O 1
ATOM 774 N N . ILE A 1 105 ? 4.021 -6.331 -10.145 1.00 98.19 105 ILE A N 1
ATOM 775 C CA . ILE A 1 105 ? 3.499 -7.621 -9.699 1.00 98.19 105 ILE A CA 1
ATOM 776 C C . ILE A 1 105 ? 4.027 -7.912 -8.297 1.00 98.19 105 ILE A C 1
ATOM 778 O O . ILE A 1 105 ? 4.879 -7.184 -7.778 1.00 98.19 105 ILE A O 1
ATOM 782 N N . GLY A 1 106 ? 3.536 -8.988 -7.691 1.00 98.00 106 GLY A N 1
ATOM 783 C CA . GLY A 1 106 ? 4.072 -9.452 -6.427 1.00 98.00 106 GLY A CA 1
ATOM 784 C C . GLY A 1 106 ? 5.497 -9.992 -6.551 1.00 98.00 106 GLY A C 1
ATOM 785 O O . GLY A 1 106 ? 5.879 -10.619 -7.545 1.00 98.00 106 GLY A O 1
ATOM 786 N N . ALA A 1 107 ? 6.301 -9.722 -5.532 1.00 97.75 107 ALA A N 1
ATOM 787 C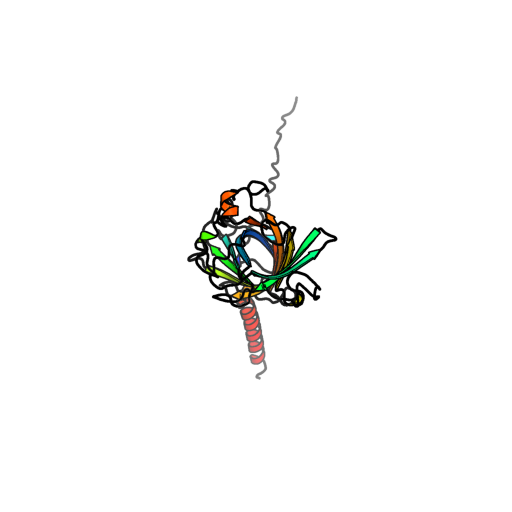 CA . ALA A 1 107 ? 7.682 -10.154 -5.450 1.00 97.75 107 ALA A CA 1
ATOM 788 C C . ALA A 1 107 ? 7.769 -11.677 -5.285 1.00 97.75 107 ALA A C 1
ATOM 790 O O . ALA A 1 107 ? 6.898 -12.321 -4.716 1.00 97.75 107 ALA A O 1
ATOM 791 N N . THR A 1 108 ? 8.866 -12.259 -5.752 1.00 97.44 108 THR A N 1
ATOM 792 C CA . THR A 1 108 ? 9.182 -13.685 -5.662 1.00 97.44 108 THR A CA 1
ATOM 793 C C . THR A 1 108 ? 10.566 -13.890 -5.047 1.00 97.44 108 THR A C 1
ATOM 795 O O . THR A 1 108 ? 11.377 -12.961 -4.951 1.00 97.44 108 THR A O 1
ATOM 798 N N . GLY A 1 109 ? 10.843 -15.129 -4.635 1.00 96.38 109 GLY A N 1
ATOM 799 C CA . GLY A 1 109 ? 12.102 -15.514 -3.999 1.00 96.38 109 GLY A CA 1
ATOM 800 C C . GLY A 1 109 ? 12.122 -15.232 -2.495 1.00 96.38 109 GLY A C 1
ATOM 801 O O . GLY A 1 109 ? 11.388 -14.389 -1.985 1.00 96.38 109 GLY A O 1
ATOM 802 N N . GLY A 1 110 ? 12.965 -15.961 -1.759 1.00 94.69 110 GLY A N 1
ATOM 803 C CA . GLY A 1 110 ? 13.062 -15.829 -0.304 1.00 94.69 110 GLY A CA 1
ATOM 804 C C . GLY A 1 110 ? 11.721 -16.094 0.389 1.00 94.69 110 GLY A C 1
ATOM 805 O O . GLY A 1 110 ? 11.152 -17.171 0.237 1.00 94.69 110 GLY A O 1
ATOM 806 N N . ALA A 1 111 ? 11.250 -15.112 1.161 1.00 95.56 111 ALA A N 1
ATOM 807 C CA . ALA A 1 111 ? 9.969 -15.151 1.872 1.00 95.56 111 ALA A CA 1
ATOM 808 C C . ALA A 1 111 ? 8.782 -14.588 1.064 1.00 95.56 111 ALA A C 1
ATOM 810 O O . ALA A 1 111 ? 7.677 -14.539 1.592 1.00 95.56 111 ALA A O 1
ATOM 811 N N . ALA A 1 112 ? 9.008 -14.131 -0.171 1.00 97.31 112 ALA A N 1
ATOM 812 C CA . ALA A 1 112 ? 7.966 -13.548 -1.006 1.00 97.31 112 ALA A CA 1
ATOM 813 C C . ALA A 1 112 ? 7.110 -14.630 -1.685 1.00 97.31 112 ALA A C 1
ATOM 815 O O . ALA A 1 112 ? 7.632 -15.663 -2.115 1.00 97.31 112 ALA A O 1
ATOM 816 N N . ASP A 1 113 ? 5.809 -14.379 -1.796 1.00 97.44 113 ASP A N 1
ATOM 817 C CA . ASP A 1 113 ? 4.782 -15.338 -2.224 1.00 97.44 113 ASP A CA 1
ATOM 818 C C . ASP A 1 113 ? 4.205 -15.067 -3.623 1.00 97.44 113 ASP A C 1
ATOM 820 O O . ASP A 1 113 ? 3.383 -15.840 -4.111 1.00 97.44 113 ASP A O 1
ATOM 824 N N . GLY A 1 114 ? 4.681 -14.029 -4.312 1.00 97.81 114 GLY A N 1
ATOM 825 C CA . GLY A 1 114 ? 4.181 -13.631 -5.625 1.00 97.81 114 GLY A CA 1
ATOM 826 C C . GLY A 1 114 ? 3.020 -12.641 -5.573 1.00 97.81 114 GLY A C 1
ATOM 827 O O . GLY A 1 114 ? 2.472 -12.328 -6.630 1.00 97.81 114 GLY A O 1
ATOM 828 N N . GLU A 1 115 ? 2.680 -12.103 -4.397 1.00 98.38 115 GLU A N 1
ATOM 829 C CA . GLU A 1 115 ? 1.592 -11.138 -4.213 1.00 98.38 115 GLU A CA 1
ATOM 830 C C . GLU A 1 115 ? 2.088 -9.776 -3.687 1.00 98.38 115 GLU A C 1
ATOM 832 O O . GLU A 1 115 ? 3.171 -9.650 -3.112 1.00 98.38 115 GLU A O 1
ATOM 837 N N . ILE A 1 116 ? 1.307 -8.718 -3.951 1.00 98.44 116 ILE A N 1
ATOM 838 C CA . ILE A 1 116 ? 1.495 -7.405 -3.315 1.00 98.44 116 ILE A CA 1
ATOM 839 C C . ILE A 1 116 ? 0.485 -7.316 -2.181 1.00 98.44 116 ILE A C 1
ATOM 841 O O . ILE A 1 116 ? -0.719 -7.437 -2.417 1.00 98.44 116 ILE A O 1
ATOM 845 N N . HIS A 1 117 ? 0.980 -7.049 -0.979 1.00 98.44 117 HIS A N 1
ATOM 846 C CA . HIS A 1 117 ? 0.187 -7.024 0.242 1.00 98.44 117 HIS A CA 1
ATOM 847 C C . HIS A 1 117 ? 0.023 -5.603 0.768 1.00 98.44 117 HIS A C 1
ATOM 849 O O . HIS A 1 117 ? 0.957 -4.798 0.733 1.00 98.44 117 HIS A O 1
ATOM 855 N N . LEU A 1 118 ? -1.157 -5.311 1.308 1.00 98.12 118 LEU A N 1
ATOM 856 C CA . LEU A 1 118 ? -1.471 -4.131 2.104 1.00 98.12 118 LEU A CA 1
ATOM 857 C C . LEU A 1 118 ? -2.101 -4.587 3.424 1.00 98.12 118 LEU A C 1
ATOM 859 O O . LEU A 1 118 ? -3.307 -4.816 3.527 1.00 98.12 118 LEU A O 1
ATOM 863 N N . ASP A 1 119 ? -1.266 -4.671 4.451 1.00 98.44 119 ASP A N 1
ATOM 864 C CA . ASP A 1 119 ? -1.685 -5.040 5.797 1.00 98.44 119 ASP A CA 1
ATOM 865 C C . ASP A 1 119 ? -2.063 -3.794 6.579 1.00 98.44 119 ASP A C 1
ATOM 867 O O . ASP A 1 119 ? -1.273 -2.856 6.673 1.00 98.44 119 ASP A O 1
ATOM 871 N N . ILE A 1 120 ? -3.260 -3.787 7.165 1.00 98.44 120 ILE A N 1
ATOM 872 C CA . ILE A 1 120 ? -3.768 -2.692 7.990 1.00 98.44 120 ILE A CA 1
ATOM 873 C C . ILE A 1 120 ? -3.843 -3.167 9.437 1.00 98.44 120 ILE A C 1
ATOM 875 O O . ILE A 1 120 ? -4.515 -4.146 9.754 1.00 98.44 120 ILE A O 1
ATOM 879 N N . TYR A 1 121 ? -3.203 -2.429 10.335 1.00 98.50 121 TYR A N 1
ATOM 880 C CA . TYR A 1 121 ? -3.129 -2.704 11.764 1.00 98.50 121 TYR A CA 1
ATOM 881 C C . TYR A 1 121 ? -3.955 -1.690 12.548 1.00 98.50 121 TYR A C 1
ATOM 883 O O . TYR A 1 121 ? -3.915 -0.491 12.260 1.00 98.50 121 TYR A O 1
ATOM 891 N N . ARG A 1 122 ? -4.665 -2.156 13.577 1.00 97.62 122 ARG A N 1
ATOM 892 C CA . ARG A 1 122 ? -5.395 -1.296 14.515 1.00 97.62 122 ARG A CA 1
ATOM 893 C C . ARG A 1 122 ? -4.606 -1.127 15.805 1.00 97.62 122 ARG A C 1
ATOM 895 O O . ARG A 1 122 ? -4.046 -2.077 16.349 1.00 97.62 122 ARG A O 1
ATOM 902 N N . SER A 1 123 ? -4.596 0.096 16.319 1.00 97.50 123 SER A N 1
ATOM 903 C CA . SER A 1 123 ? -3.979 0.442 17.597 1.00 97.50 123 SER A CA 1
ATOM 904 C C . SER A 1 123 ? -4.776 1.528 18.308 1.00 97.50 123 SER A C 1
ATOM 906 O O . SER A 1 123 ? -5.464 2.319 17.673 1.00 97.50 123 SER A O 1
ATOM 908 N N . ASN A 1 124 ? -4.631 1.610 19.628 1.00 96.31 124 ASN A N 1
ATOM 909 C CA . ASN A 1 124 ? -5.142 2.724 20.436 1.00 96.31 124 ASN A CA 1
ATOM 910 C C . ASN A 1 124 ? -4.021 3.708 20.820 1.00 96.31 124 ASN A C 1
ATOM 912 O O . ASN A 1 124 ? -4.173 4.525 21.722 1.00 96.31 124 ASN A O 1
ATOM 916 N N . THR A 1 125 ? -2.852 3.590 20.185 1.00 96.19 125 THR A N 1
ATOM 917 C CA . THR A 1 125 ? -1.685 4.449 20.406 1.00 96.19 125 THR A CA 1
ATOM 918 C C . THR A 1 125 ? -1.344 5.209 19.132 1.00 96.19 125 THR A C 1
ATOM 920 O O . THR A 1 125 ? -1.282 4.627 18.046 1.00 96.19 125 THR A O 1
ATOM 923 N N . ASN A 1 126 ? -1.087 6.509 19.279 1.00 95.38 126 ASN A N 1
ATOM 924 C CA . ASN A 1 126 ? -0.621 7.356 18.190 1.00 95.38 126 ASN A CA 1
ATOM 925 C C . ASN A 1 126 ? 0.881 7.140 17.938 1.00 95.38 126 ASN A C 1
ATOM 927 O O . ASN A 1 126 ? 1.702 7.418 18.812 1.00 95.38 126 ASN A O 1
ATOM 931 N N . LEU A 1 127 ? 1.236 6.679 16.742 1.00 93.00 127 LEU A N 1
ATOM 932 C CA . LEU A 1 127 ? 2.604 6.580 16.253 1.00 93.00 127 LEU A CA 1
ATOM 933 C C . LEU A 1 127 ? 2.944 7.873 15.513 1.00 93.00 127 LEU A C 1
ATOM 935 O O . LEU A 1 127 ? 2.726 7.983 14.306 1.00 93.00 127 LEU A O 1
ATOM 939 N N . LEU A 1 128 ? 3.489 8.850 16.239 1.00 86.44 128 LEU A N 1
ATOM 940 C CA . LEU A 1 128 ? 3.842 10.166 15.686 1.00 86.44 128 LEU A CA 1
ATOM 941 C C . LEU A 1 128 ? 4.747 10.053 14.454 1.00 86.44 128 LEU A C 1
ATOM 943 O O . LEU A 1 128 ? 4.596 10.819 13.506 1.00 86.44 128 LEU A O 1
ATOM 947 N N . GLN A 1 129 ? 5.597 9.024 14.408 1.00 83.62 129 GLN A N 1
ATOM 948 C CA . GLN A 1 129 ? 6.489 8.731 13.287 1.00 83.62 129 GLN A CA 1
ATOM 949 C C . GLN A 1 129 ? 5.770 8.499 11.950 1.00 83.62 129 GLN A C 1
ATOM 951 O O . GLN A 1 129 ? 6.399 8.629 10.900 1.00 83.62 129 GLN A O 1
ATOM 956 N N . LEU A 1 130 ? 4.480 8.150 11.980 1.00 84.19 130 LEU A N 1
ATOM 957 C CA . LEU A 1 130 ? 3.655 7.852 10.804 1.00 84.19 130 LEU A CA 1
ATOM 958 C C . LEU A 1 130 ? 2.463 8.807 10.629 1.00 84.19 130 LEU A C 1
ATOM 960 O O . LEU A 1 130 ? 1.774 8.721 9.612 1.00 84.19 130 LEU A O 1
ATOM 964 N N . THR A 1 131 ? 2.190 9.683 11.602 1.00 78.50 131 THR A N 1
ATOM 965 C CA . THR A 1 131 ? 1.021 10.583 11.580 1.00 78.50 131 THR A CA 1
ATOM 966 C C . THR A 1 131 ? 1.378 12.065 11.518 1.00 78.50 131 THR A C 1
ATOM 968 O O . THR A 1 131 ? 0.636 12.824 10.895 1.00 78.50 131 THR A O 1
ATOM 971 N N . SER A 1 132 ? 2.479 12.495 12.144 1.00 74.31 132 SER A N 1
ATOM 972 C CA . SER A 1 132 ? 2.887 13.910 12.192 1.00 74.31 132 SER A CA 1
ATOM 973 C C . SER A 1 132 ? 4.347 14.142 11.831 1.00 74.31 132 SER A C 1
ATOM 975 O O . SER A 1 132 ? 4.659 15.115 11.149 1.00 74.31 132 SER A O 1
ATOM 977 N N . ASP A 1 133 ? 5.236 13.262 12.284 1.00 74.69 133 ASP A N 1
ATOM 978 C CA . ASP A 1 133 ? 6.678 13.480 12.217 1.00 74.69 133 ASP A CA 1
ATOM 979 C C . ASP A 1 133 ? 7.287 12.882 10.953 1.00 74.69 133 ASP A C 1
ATOM 981 O O . ASP A 1 133 ? 8.368 13.304 10.561 1.00 74.69 133 ASP A O 1
ATOM 985 N N . PHE A 1 134 ? 6.624 11.890 10.344 1.00 77.69 134 PHE A N 1
ATOM 986 C CA . PHE A 1 134 ? 7.043 11.222 9.103 1.00 77.69 134 PHE A CA 1
ATOM 987 C C . PHE A 1 134 ? 8.526 10.794 9.092 1.00 77.69 134 PHE A C 1
ATOM 989 O O . PHE A 1 134 ? 9.224 10.894 8.079 1.00 77.69 134 PHE A O 1
ATOM 996 N N . ASN A 1 135 ? 9.023 10.332 10.243 1.00 77.62 135 ASN A N 1
ATOM 997 C CA . ASN A 1 135 ? 10.438 10.049 10.512 1.00 77.62 135 ASN A CA 1
ATOM 998 C C . ASN A 1 135 ? 10.718 8.564 10.810 1.00 77.62 135 ASN A C 1
ATOM 1000 O O . ASN A 1 135 ? 11.759 8.233 11.384 1.00 77.62 135 ASN A O 1
ATOM 1004 N N . ALA A 1 136 ? 9.799 7.668 10.440 1.00 86.31 136 ALA A N 1
ATOM 1005 C CA . ALA A 1 136 ? 10.038 6.230 10.500 1.00 86.31 136 ALA A CA 1
ATOM 1006 C C . ALA A 1 136 ? 11.286 5.841 9.682 1.00 86.31 136 ALA A C 1
ATOM 1008 O O . ALA A 1 136 ? 11.640 6.502 8.703 1.00 86.31 136 ALA A O 1
ATOM 1009 N N . SER A 1 137 ? 11.955 4.753 10.069 1.00 89.88 137 SER A N 1
ATOM 1010 C CA . SER A 1 137 ? 13.176 4.289 9.402 1.00 89.88 137 SER A CA 1
ATOM 1011 C C . SER A 1 137 ? 12.955 2.961 8.673 1.00 89.88 137 SER A C 1
ATOM 1013 O O . SER A 1 137 ? 12.443 2.022 9.284 1.00 89.88 137 SER A O 1
ATOM 1015 N N . PRO A 1 138 ? 13.450 2.793 7.432 1.00 91.81 138 PRO A N 1
ATOM 1016 C CA . PRO A 1 138 ? 13.508 1.490 6.771 1.00 91.81 138 PRO A CA 1
ATOM 1017 C C . PRO A 1 138 ? 14.232 0.410 7.591 1.00 91.81 138 PRO A C 1
ATOM 1019 O O . PRO A 1 138 ? 13.923 -0.772 7.467 1.00 91.81 138 PRO A O 1
ATOM 1022 N N . SER A 1 139 ? 15.168 0.796 8.472 1.00 91.31 139 SER A N 1
ATOM 1023 C CA . SER A 1 139 ? 15.886 -0.140 9.354 1.00 91.31 139 SER A CA 1
ATOM 1024 C C . SER A 1 139 ? 14.997 -0.804 10.408 1.00 91.31 139 SER A C 1
ATOM 1026 O O . SER A 1 139 ? 15.442 -1.725 11.082 1.00 91.31 139 SER A O 1
ATOM 1028 N N . GLN A 1 140 ? 13.774 -0.309 10.597 1.00 92.31 140 GLN A N 1
ATOM 1029 C CA . GLN A 1 140 ? 12.796 -0.871 11.524 1.00 92.31 140 GLN A CA 1
ATOM 1030 C C . GLN A 1 140 ? 12.015 -2.045 10.926 1.00 92.31 140 GLN A C 1
ATOM 1032 O O . GLN A 1 140 ? 11.215 -2.645 11.648 1.00 92.31 140 GLN A O 1
ATOM 1037 N N . ARG A 1 141 ? 12.231 -2.384 9.647 1.00 94.12 141 ARG A N 1
ATOM 1038 C CA . ARG A 1 141 ? 11.706 -3.608 9.039 1.00 94.12 141 ARG A CA 1
ATOM 1039 C C . ARG A 1 141 ? 12.414 -4.821 9.633 1.00 94.12 141 ARG A C 1
ATOM 1041 O O . ARG A 1 141 ? 13.632 -4.944 9.532 1.00 94.12 141 ARG A O 1
ATOM 1048 N N . THR A 1 142 ? 11.644 -5.691 10.276 1.00 94.62 142 THR A N 1
ATOM 1049 C CA . THR A 1 142 ? 12.141 -6.872 11.001 1.00 94.62 142 THR A CA 1
ATOM 1050 C C . THR A 1 142 ? 11.981 -8.166 10.211 1.00 94.62 142 THR A C 1
ATOM 1052 O O . THR A 1 142 ? 12.582 -9.174 10.567 1.00 94.62 142 THR A O 1
ATOM 1055 N N . GLY A 1 143 ? 11.197 -8.132 9.137 1.00 94.69 143 GLY A N 1
ATOM 1056 C CA . GLY A 1 143 ? 10.936 -9.253 8.246 1.00 94.69 143 GLY A CA 1
ATOM 1057 C C . GLY A 1 143 ? 10.235 -8.782 6.976 1.00 94.69 143 GLY A C 1
ATOM 1058 O O . GLY A 1 143 ? 10.046 -7.582 6.763 1.00 94.69 143 GLY A O 1
ATOM 1059 N N . TYR A 1 144 ? 9.866 -9.726 6.117 1.00 95.75 144 TYR A N 1
ATOM 1060 C CA . TYR A 1 144 ? 9.214 -9.408 4.849 1.00 95.75 144 TYR A CA 1
ATOM 1061 C C . TYR A 1 144 ? 7.857 -8.715 5.059 1.00 95.75 144 TYR A C 1
ATOM 1063 O O . TYR A 1 144 ? 7.620 -7.661 4.477 1.00 95.75 144 TYR A O 1
ATOM 1071 N N . ASP A 1 145 ? 7.065 -9.231 5.989 1.00 96.00 145 ASP A N 1
ATOM 1072 C CA . ASP A 1 145 ? 5.707 -8.829 6.370 1.00 96.00 145 ASP A CA 1
ATOM 1073 C C . ASP A 1 145 ? 5.651 -8.115 7.738 1.00 96.00 145 ASP A C 1
ATOM 1075 O O . ASP A 1 145 ? 4.596 -8.013 8.362 1.00 96.00 145 ASP A O 1
ATOM 1079 N N . SER A 1 146 ? 6.796 -7.662 8.271 1.00 95.81 146 SER A N 1
ATOM 1080 C CA . SER A 1 146 ? 6.851 -7.112 9.631 1.00 95.81 146 SER A CA 1
ATOM 1081 C C . SER A 1 146 ? 7.701 -5.857 9.783 1.00 95.81 146 SER A C 1
ATOM 1083 O O . SER A 1 146 ? 8.822 -5.727 9.279 1.00 95.81 146 SER A O 1
ATOM 1085 N N . PHE A 1 147 ? 7.162 -4.937 10.580 1.00 96.62 147 PHE A N 1
ATOM 1086 C CA . PHE A 1 147 ? 7.762 -3.658 10.920 1.00 96.62 147 PHE A CA 1
ATOM 1087 C C . PHE A 1 147 ? 7.672 -3.439 12.430 1.00 96.62 147 PHE A C 1
ATOM 1089 O O . PHE A 1 147 ? 6.608 -3.597 13.024 1.00 96.62 147 PHE A O 1
ATOM 1096 N N . SER A 1 148 ? 8.781 -3.068 13.071 1.00 96.75 148 SER A N 1
ATOM 1097 C CA . SER A 1 148 ? 8.868 -3.057 14.541 1.00 96.75 148 SER A CA 1
ATOM 1098 C C . SER A 1 148 ? 7.879 -2.109 15.226 1.00 96.75 148 SER A C 1
ATOM 1100 O O . SER A 1 148 ? 7.460 -2.400 16.343 1.00 96.75 148 SER A O 1
ATOM 1102 N N . LEU A 1 149 ? 7.445 -1.022 14.569 1.00 95.31 149 LEU A N 1
ATOM 1103 C CA . LEU A 1 149 ? 6.397 -0.150 15.120 1.00 95.31 149 LEU A CA 1
ATOM 1104 C C . LEU A 1 149 ? 5.018 -0.823 15.184 1.00 95.31 149 LEU A C 1
ATOM 1106 O O . LEU A 1 149 ? 4.175 -0.357 15.941 1.00 95.31 149 LEU A O 1
ATOM 1110 N N . PHE A 1 150 ? 4.785 -1.895 14.425 1.00 97.31 150 PHE A N 1
ATOM 1111 C CA . PHE A 1 150 ? 3.521 -2.642 14.406 1.00 97.31 150 PHE A CA 1
ATOM 1112 C C . PHE A 1 150 ? 3.562 -3.899 15.281 1.00 97.31 150 PHE A C 1
ATOM 1114 O O . PHE A 1 150 ? 2.584 -4.642 15.353 1.00 97.31 150 PHE A O 1
ATOM 1121 N N . ALA A 1 151 ? 4.679 -4.148 15.971 1.00 96.44 151 ALA A N 1
ATOM 1122 C CA . ALA A 1 151 ? 4.832 -5.318 16.820 1.00 96.44 151 ALA A CA 1
ATOM 1123 C C . ALA A 1 151 ? 3.739 -5.370 17.903 1.00 96.44 151 ALA A C 1
ATOM 1125 O O . ALA A 1 151 ? 3.565 -4.434 18.683 1.00 96.44 151 ALA A O 1
ATOM 1126 N N . GLY A 1 152 ? 3.005 -6.486 17.950 1.00 95.44 152 GLY A N 1
ATOM 1127 C CA . GLY A 1 152 ? 1.912 -6.704 18.902 1.00 95.44 152 GLY A CA 1
ATOM 1128 C C . GLY A 1 152 ? 0.594 -6.002 18.556 1.00 95.44 152 GLY A C 1
ATOM 1129 O O . GLY A 1 152 ? -0.350 -6.107 19.336 1.00 95.44 152 GLY A O 1
ATOM 1130 N N . MET A 1 153 ? 0.505 -5.305 17.418 1.00 97.31 153 MET A N 1
ATOM 1131 C CA . MET A 1 153 ? -0.759 -4.751 16.932 1.00 97.31 153 MET A CA 1
ATOM 1132 C C . MET A 1 153 ? -1.623 -5.832 16.284 1.00 97.31 153 MET A C 1
ATOM 1134 O O . MET A 1 153 ? -1.124 -6.790 15.694 1.00 97.31 153 MET A O 1
ATOM 1138 N N . GLU A 1 154 ? -2.938 -5.660 16.374 1.00 95.44 154 GLU A N 1
ATOM 1139 C CA . GLU A 1 154 ? -3.897 -6.543 15.719 1.00 95.44 154 GLU A CA 1
ATOM 1140 C C . GLU A 1 154 ? -3.993 -6.196 14.229 1.00 95.44 154 GLU A C 1
ATOM 1142 O O . GLU A 1 154 ? -4.190 -5.030 13.870 1.00 95.44 154 GLU A O 1
ATOM 1147 N N . LYS A 1 155 ? -3.885 -7.207 13.358 1.00 97.38 155 LYS A N 1
ATOM 1148 C CA . LYS A 1 155 ? -4.147 -7.045 11.925 1.00 97.38 155 LYS A CA 1
ATOM 1149 C C . LYS A 1 155 ? -5.659 -6.887 11.716 1.00 97.38 155 LYS A C 1
ATOM 1151 O O . LYS A 1 155 ? -6.425 -7.837 11.869 1.00 97.38 155 LYS A O 1
ATOM 1156 N N . TYR A 1 156 ? -6.082 -5.670 11.398 1.00 98.00 156 TYR A N 1
ATOM 1157 C CA . TYR A 1 156 ? -7.477 -5.304 11.160 1.00 98.00 156 TYR A CA 1
ATOM 1158 C C . TYR A 1 156 ? -7.953 -5.792 9.790 1.00 98.00 156 TYR A C 1
ATOM 1160 O O . TYR A 1 156 ? -9.027 -6.386 9.697 1.00 98.00 156 TYR A O 1
ATOM 1168 N N . LEU A 1 157 ? -7.132 -5.600 8.753 1.00 98.19 157 LEU A N 1
ATOM 1169 C CA . LEU A 1 157 ? -7.351 -6.127 7.406 1.00 98.19 157 LEU A CA 1
ATOM 1170 C C . LEU A 1 157 ? -6.034 -6.621 6.810 1.00 98.19 157 LEU A C 1
ATOM 1172 O O . LEU A 1 157 ? -4.980 -6.037 7.051 1.00 98.19 157 LEU A O 1
ATOM 1176 N N . GLU A 1 158 ? -6.133 -7.666 6.007 1.00 98.31 158 GLU A N 1
ATOM 1177 C CA . GLU A 1 158 ? -5.089 -8.170 5.118 1.00 98.31 158 GLU A CA 1
ATOM 1178 C C . GLU A 1 158 ? -5.631 -8.081 3.698 1.00 98.31 158 GLU A C 1
ATOM 1180 O O . GLU A 1 158 ? -6.717 -8.606 3.425 1.00 98.31 158 GLU A O 1
ATOM 1185 N N . VAL A 1 159 ? -4.922 -7.364 2.829 1.00 98.44 159 VAL A N 1
ATOM 1186 C CA . VAL A 1 159 ? -5.358 -7.086 1.460 1.00 98.44 159 VAL A CA 1
ATOM 1187 C C . VAL A 1 159 ? -4.290 -7.540 0.481 1.00 98.44 159 VAL A C 1
ATOM 1189 O O . VAL A 1 159 ? -3.142 -7.128 0.603 1.00 98.44 159 VAL A O 1
ATOM 1192 N N . VAL A 1 160 ? -4.692 -8.298 -0.532 1.00 98.56 160 VAL A N 1
ATOM 1193 C CA . VAL A 1 160 ? -3.846 -8.699 -1.660 1.00 98.56 160 VAL A CA 1
ATOM 1194 C C . VAL A 1 160 ? -4.263 -7.921 -2.897 1.00 98.56 160 VAL A C 1
ATOM 1196 O O . VAL A 1 160 ? -5.453 -7.740 -3.146 1.00 98.56 160 VAL A O 1
ATOM 1199 N N . PHE A 1 161 ? -3.307 -7.424 -3.680 1.00 98.31 161 PHE A N 1
ATOM 1200 C CA . PHE A 1 161 ? -3.642 -6.671 -4.887 1.00 98.31 161 PHE A CA 1
ATOM 1201 C C . PHE A 1 161 ? -4.045 -7.598 -6.032 1.00 98.31 161 PHE A C 1
ATOM 1203 O O . PHE A 1 161 ? -3.358 -8.571 -6.343 1.00 98.31 161 PHE A O 1
ATOM 1210 N N . GLY A 1 162 ? -5.137 -7.235 -6.699 1.00 97.19 162 GLY A N 1
ATOM 1211 C CA . GLY A 1 162 ? -5.711 -7.962 -7.823 1.00 97.19 162 GLY A CA 1
ATOM 1212 C C . GLY A 1 162 ? -5.314 -7.385 -9.182 1.00 97.19 162 GLY A C 1
ATOM 1213 O O . GLY A 1 162 ? -4.936 -6.220 -9.313 1.00 97.19 162 GLY A O 1
ATOM 1214 N N . THR A 1 163 ? -5.418 -8.218 -10.218 1.00 97.44 163 THR A N 1
ATOM 1215 C CA . THR A 1 163 ? -5.203 -7.815 -11.620 1.00 97.44 163 THR A CA 1
ATOM 1216 C C . THR A 1 163 ? -6.396 -7.023 -12.172 1.00 97.44 163 THR A C 1
ATOM 1218 O O . THR A 1 163 ? -7.394 -6.810 -11.494 1.00 97.44 163 THR A O 1
ATOM 1221 N N . GLY A 1 164 ? -6.314 -6.562 -13.425 1.00 94.62 164 GLY A N 1
ATOM 1222 C CA . GLY A 1 164 ? -7.457 -5.967 -14.133 1.00 94.62 164 GLY A CA 1
ATOM 1223 C C . GLY A 1 164 ? -7.494 -4.438 -14.158 1.00 94.62 164 GLY A C 1
ATOM 1224 O O . GLY A 1 164 ? -8.340 -3.865 -14.847 1.00 94.62 164 GLY A O 1
ATOM 1225 N N . LYS A 1 165 ? -6.558 -3.749 -13.488 1.00 93.88 165 LYS A N 1
ATOM 1226 C CA . LYS A 1 165 ? -6.341 -2.306 -13.715 1.00 93.88 165 LYS A CA 1
ATOM 1227 C C . LYS A 1 165 ? -5.754 -2.023 -15.091 1.00 93.88 165 LYS A C 1
ATOM 1229 O O . LYS A 1 165 ? -6.188 -1.083 -15.755 1.00 93.88 165 LYS A O 1
ATOM 1234 N N . GLN A 1 166 ? -4.805 -2.848 -15.521 1.00 96.12 166 GLN A N 1
ATOM 1235 C CA . GLN A 1 166 ? -4.252 -2.801 -16.864 1.00 96.12 166 GLN A CA 1
ATOM 1236 C C . GLN A 1 166 ? -5.016 -3.768 -17.770 1.00 96.12 166 GLN A C 1
ATOM 1238 O O . GLN A 1 166 ? -5.038 -4.973 -17.536 1.00 96.12 166 GLN A O 1
ATOM 1243 N N . LEU A 1 167 ? -5.658 -3.239 -18.812 1.00 95.00 167 LEU A N 1
ATOM 1244 C CA . LEU A 1 167 ? -6.497 -4.034 -19.721 1.00 95.00 167 LEU A CA 1
ATOM 1245 C C . LEU A 1 167 ? -5.780 -4.438 -21.012 1.00 95.00 167 LEU A C 1
ATOM 1247 O O . LEU A 1 167 ? -6.247 -5.319 -21.734 1.00 95.00 167 LEU A O 1
ATOM 1251 N N . THR A 1 168 ? -4.661 -3.787 -21.317 1.00 94.69 168 THR A N 1
ATOM 1252 C CA . THR A 1 168 ? -3.908 -3.994 -22.553 1.00 94.69 168 THR A CA 1
ATOM 1253 C C . THR A 1 168 ? -2.454 -4.278 -22.251 1.00 94.69 168 THR A C 1
ATOM 1255 O O . THR A 1 168 ? -1.869 -3.661 -21.367 1.00 94.69 168 THR A O 1
ATOM 1258 N N . ASP A 1 169 ? -1.874 -5.168 -23.034 1.00 93.69 169 ASP A N 1
ATOM 1259 C CA . ASP A 1 169 ? -0.432 -5.362 -23.079 1.00 93.69 169 ASP A CA 1
ATOM 1260 C C . ASP A 1 169 ? 0.245 -4.114 -23.678 1.00 93.69 169 ASP A C 1
ATOM 1262 O O . ASP A 1 169 ? -0.321 -3.478 -24.580 1.00 93.69 169 ASP A O 1
ATOM 1266 N N . VAL A 1 170 ? 1.409 -3.722 -23.162 1.00 91.50 170 VAL A N 1
ATOM 1267 C CA . VAL A 1 170 ? 2.125 -2.504 -23.559 1.00 91.50 170 VAL A CA 1
ATOM 1268 C C . VAL A 1 170 ? 3.509 -2.869 -24.073 1.00 91.50 170 VAL A C 1
ATOM 1270 O O . VAL A 1 170 ? 4.406 -3.260 -23.341 1.00 91.50 170 VAL A O 1
ATOM 1273 N N . ALA A 1 171 ? 3.718 -2.659 -25.370 1.00 88.12 171 ALA A N 1
ATOM 1274 C CA . ALA A 1 171 ? 4.991 -2.987 -25.993 1.00 88.12 171 ALA A CA 1
ATOM 1275 C C . ALA A 1 171 ? 6.153 -2.113 -25.478 1.00 88.12 171 ALA A C 1
ATOM 1277 O O . ALA A 1 171 ? 6.052 -0.885 -25.410 1.00 88.12 171 ALA A O 1
ATOM 1278 N N . GLY A 1 172 ? 7.305 -2.751 -25.252 1.00 91.88 172 GLY A N 1
ATOM 1279 C CA . GLY A 1 172 ? 8.576 -2.094 -24.946 1.00 91.88 172 GLY A CA 1
ATOM 1280 C C . GLY A 1 172 ? 8.951 -2.151 -23.467 1.00 91.88 172 GLY A C 1
ATOM 1281 O O . GLY A 1 172 ? 8.584 -3.078 -22.755 1.00 91.88 172 GLY A O 1
ATOM 1282 N N . GLY A 1 173 ? 9.731 -1.167 -23.022 1.00 94.00 173 GLY A N 1
ATOM 1283 C CA . GLY A 1 173 ? 10.175 -1.060 -21.634 1.00 94.00 173 GLY A CA 1
ATOM 1284 C C . GLY A 1 173 ? 11.378 -1.929 -21.266 1.00 94.00 173 GLY A C 1
ATOM 1285 O O . GLY A 1 173 ? 12.125 -2.404 -22.125 1.00 94.00 173 GLY A O 1
ATOM 1286 N N . THR A 1 174 ? 11.601 -2.074 -19.962 1.00 95.75 174 THR A N 1
ATOM 1287 C CA . THR A 1 174 ? 12.706 -2.848 -19.376 1.00 95.75 174 THR A CA 1
ATOM 1288 C C . THR A 1 174 ? 12.556 -4.355 -19.572 1.00 95.75 174 THR A C 1
ATOM 1290 O O . THR A 1 174 ? 13.564 -5.062 -19.579 1.00 95.75 174 THR A O 1
ATOM 1293 N N . ASN A 1 175 ? 11.333 -4.845 -19.779 1.00 94.62 175 ASN A N 1
ATOM 1294 C CA . ASN A 1 175 ? 11.037 -6.241 -20.073 1.00 94.62 175 ASN A CA 1
ATOM 1295 C C . ASN A 1 175 ? 10.038 -6.358 -21.240 1.00 94.62 175 ASN A C 1
ATOM 1297 O O . ASN A 1 175 ? 8.842 -6.500 -21.010 1.00 94.62 175 ASN A O 1
ATOM 1301 N N . PRO A 1 176 ? 10.512 -6.362 -22.499 1.00 91.31 176 PRO A N 1
ATOM 1302 C CA . PRO A 1 176 ? 9.637 -6.387 -23.677 1.00 91.31 176 PRO A CA 1
ATOM 1303 C C . PRO A 1 176 ? 8.781 -7.651 -23.851 1.00 91.31 176 PRO A C 1
ATOM 1305 O O . PRO A 1 176 ? 7.984 -7.703 -24.782 1.00 91.31 176 PRO A O 1
ATOM 1308 N N . GLY A 1 177 ? 9.008 -8.693 -23.043 1.00 93.44 177 GLY A N 1
ATOM 1309 C CA . GLY A 1 177 ? 8.210 -9.921 -23.040 1.00 93.44 177 GLY A CA 1
ATOM 1310 C C . GLY A 1 177 ? 7.274 -10.041 -21.837 1.00 93.44 177 GLY A C 1
ATOM 1311 O O . GLY A 1 177 ? 6.682 -11.104 -21.652 1.00 93.44 177 GLY A O 1
ATOM 1312 N N . ALA A 1 178 ? 7.193 -9.010 -20.991 1.00 95.06 178 ALA A N 1
ATOM 1313 C CA . ALA A 1 178 ? 6.186 -8.942 -19.944 1.00 95.06 178 ALA A CA 1
ATOM 1314 C C . ALA A 1 178 ? 4.783 -8.833 -20.557 1.00 95.06 178 ALA A C 1
ATOM 1316 O O . ALA A 1 178 ? 4.628 -8.341 -21.666 1.00 95.06 178 ALA A O 1
ATOM 1317 N N . ASP A 1 179 ? 3.789 -9.325 -19.818 1.00 96.31 179 ASP A N 1
ATOM 1318 C CA . ASP A 1 179 ? 2.377 -9.080 -20.096 1.00 96.31 179 ASP A CA 1
ATOM 1319 C C . ASP A 1 179 ? 1.846 -8.150 -19.007 1.00 96.31 179 ASP A C 1
ATOM 1321 O O . ASP A 1 179 ? 1.595 -8.597 -17.880 1.00 96.31 179 ASP A O 1
ATOM 1325 N N . GLU A 1 180 ? 1.699 -6.858 -19.305 1.00 96.44 180 GLU A N 1
ATOM 1326 C CA . GLU A 1 180 ? 1.302 -5.869 -18.293 1.00 96.44 180 GLU A CA 1
ATOM 1327 C C . GLU A 1 180 ? -0.135 -6.063 -17.799 1.00 96.44 180 GLU A C 1
ATOM 1329 O O . GLU A 1 180 ? -0.512 -5.490 -16.779 1.00 96.44 180 GLU A O 1
ATOM 1334 N N . ARG A 1 181 ? -0.953 -6.897 -18.456 1.00 96.94 181 ARG A N 1
ATOM 1335 C CA . ARG A 1 181 ? -2.297 -7.243 -17.952 1.00 96.94 181 ARG A CA 1
ATOM 1336 C C . ARG A 1 181 ? -2.239 -8.034 -16.644 1.00 96.94 181 ARG A C 1
ATOM 1338 O O . ARG A 1 181 ? -3.232 -8.086 -15.920 1.00 96.94 181 ARG A O 1
ATOM 1345 N N . LEU A 1 182 ? -1.089 -8.642 -16.345 1.00 97.31 182 LEU A N 1
ATOM 1346 C CA . LEU A 1 182 ? -0.825 -9.334 -15.083 1.00 97.31 182 LEU A CA 1
ATOM 1347 C C . LEU A 1 182 ? -0.428 -8.379 -13.952 1.00 97.31 182 LEU A C 1
ATOM 1349 O O . LEU A 1 182 ? -0.332 -8.818 -12.808 1.00 97.31 182 LEU A O 1
ATOM 1353 N N . ALA A 1 183 ? -0.211 -7.094 -14.243 1.00 97.69 183 ALA A N 1
ATOM 1354 C CA . ALA A 1 183 ? 0.119 -6.116 -13.223 1.00 97.69 183 ALA A CA 1
ATOM 1355 C C . ALA A 1 183 ? -1.043 -5.948 -12.232 1.00 97.69 183 ALA A C 1
ATOM 1357 O O . ALA A 1 183 ? -2.198 -5.727 -12.617 1.00 97.69 183 ALA A O 1
ATOM 1358 N N . THR A 1 184 ? -0.721 -6.018 -10.944 1.00 98.12 184 THR A N 1
ATOM 1359 C CA . THR A 1 184 ? -1.661 -5.813 -9.833 1.00 98.12 184 THR A CA 1
ATOM 1360 C C . THR A 1 184 ? -1.584 -4.389 -9.273 1.00 98.12 184 THR A C 1
ATOM 1362 O O . THR A 1 184 ? -2.511 -3.904 -8.626 1.00 98.12 184 THR A O 1
ATOM 1365 N N . LEU A 1 185 ? -0.511 -3.664 -9.605 1.00 98.00 185 LEU A N 1
ATOM 1366 C CA . LEU A 1 185 ? -0.354 -2.230 -9.386 1.00 98.00 185 LEU A CA 1
ATOM 1367 C C . LEU A 1 185 ? 0.174 -1.575 -10.668 1.00 98.00 185 LEU A C 1
ATOM 1369 O O . LEU A 1 185 ? 1.111 -2.061 -11.296 1.00 98.00 185 LEU A O 1
ATOM 1373 N N . THR A 1 186 ? -0.422 -0.447 -11.050 1.00 97.19 186 THR A N 1
ATOM 1374 C CA . THR A 1 186 ? 0.061 0.382 -12.167 1.00 97.19 186 THR A CA 1
ATOM 1375 C C . THR A 1 186 ? 0.356 1.783 -11.669 1.00 97.19 186 THR A C 1
ATOM 1377 O O . THR A 1 186 ? -0.417 2.329 -10.877 1.00 97.19 186 THR A O 1
ATOM 1380 N N . GLN A 1 187 ? 1.456 2.370 -12.127 1.00 96.00 187 GLN A N 1
ATOM 1381 C CA . GLN A 1 187 ? 1.892 3.697 -11.713 1.00 96.00 187 GLN A CA 1
ATOM 1382 C C . GLN A 1 187 ? 2.323 4.530 -12.918 1.00 96.00 187 GLN A C 1
ATOM 1384 O O . GLN A 1 187 ? 2.783 4.006 -13.930 1.00 96.00 187 GLN A O 1
ATOM 1389 N N . THR A 1 188 ? 2.188 5.846 -12.799 1.00 95.12 188 THR A N 1
ATOM 1390 C CA . THR A 1 188 ? 2.784 6.824 -13.708 1.00 95.12 188 THR A CA 1
ATOM 1391 C C . THR A 1 188 ? 3.635 7.780 -12.890 1.00 95.12 188 THR A C 1
ATOM 1393 O O . THR A 1 188 ? 3.103 8.545 -12.086 1.00 95.12 188 THR A O 1
ATOM 1396 N N . ALA A 1 189 ? 4.949 7.756 -13.096 1.00 93.94 189 ALA A N 1
ATOM 1397 C CA . ALA A 1 189 ? 5.917 8.465 -12.269 1.00 93.94 189 ALA A CA 1
ATOM 1398 C C . ALA A 1 189 ? 6.877 9.340 -13.090 1.00 93.94 189 ALA A C 1
ATOM 1400 O O . ALA A 1 189 ? 7.089 9.135 -14.282 1.00 93.94 189 ALA A O 1
ATOM 1401 N N . THR A 1 190 ? 7.480 10.340 -12.448 1.00 92.62 190 THR A N 1
ATOM 1402 C CA . THR A 1 190 ? 8.492 11.223 -13.051 1.00 92.62 190 THR A CA 1
ATOM 1403 C C . THR A 1 190 ? 9.862 10.560 -13.197 1.00 92.62 190 THR A C 1
ATOM 1405 O O . THR A 1 190 ? 10.709 11.073 -13.919 1.00 92.62 190 THR A O 1
ATOM 1408 N N . ALA A 1 191 ? 10.096 9.449 -12.498 1.00 90.50 191 ALA A N 1
ATOM 1409 C CA . ALA A 1 191 ? 11.321 8.661 -12.547 1.00 90.50 191 ALA A CA 1
ATOM 1410 C C . ALA A 1 191 ? 10.990 7.176 -12.349 1.00 90.50 191 ALA A C 1
ATOM 1412 O O . ALA A 1 191 ? 9.972 6.850 -11.741 1.00 90.50 191 ALA A O 1
ATOM 1413 N N . ALA A 1 192 ? 11.858 6.298 -12.855 1.00 89.69 192 ALA A N 1
ATOM 1414 C CA . ALA A 1 192 ? 11.745 4.848 -12.681 1.00 89.69 192 ALA A CA 1
ATOM 1415 C C . ALA A 1 192 ? 12.102 4.376 -11.260 1.00 89.69 192 ALA A C 1
ATOM 1417 O O . ALA A 1 192 ? 11.761 3.258 -10.903 1.00 89.69 192 ALA A O 1
ATOM 1418 N N . THR A 1 193 ? 12.794 5.214 -10.481 1.00 88.69 193 THR A N 1
ATOM 1419 C CA . THR A 1 193 ? 13.215 4.918 -9.108 1.00 88.69 193 THR A CA 1
ATOM 1420 C C . THR A 1 193 ? 12.942 6.101 -8.181 1.00 88.69 193 THR A C 1
ATOM 1422 O O . THR A 1 193 ? 12.916 7.255 -8.625 1.00 88.69 193 THR A O 1
ATOM 1425 N N . LEU A 1 194 ? 12.785 5.848 -6.883 1.00 84.38 194 LEU A N 1
ATOM 1426 C CA . LEU A 1 194 ? 12.648 6.877 -5.859 1.00 84.38 194 LEU A CA 1
ATOM 1427 C C . LEU A 1 194 ? 13.950 7.693 -5.708 1.00 84.38 194 LEU A C 1
ATOM 1429 O O . LEU A 1 194 ? 15.051 7.149 -5.794 1.00 84.38 194 LEU A O 1
ATOM 1433 N N . PRO A 1 195 ? 13.861 9.002 -5.408 1.00 84.75 195 PRO A N 1
ATOM 1434 C CA . PRO A 1 195 ? 12.644 9.787 -5.208 1.00 84.75 195 PRO A CA 1
ATOM 1435 C C . PRO A 1 195 ? 11.921 10.100 -6.533 1.00 84.75 195 PRO A C 1
ATOM 1437 O O . PRO A 1 195 ? 12.519 10.617 -7.473 1.00 84.75 195 PRO A O 1
ATOM 1440 N N . ALA A 1 196 ? 10.611 9.848 -6.575 1.00 86.06 196 ALA A N 1
ATOM 1441 C CA . ALA A 1 196 ? 9.753 10.122 -7.725 1.00 86.06 196 ALA A CA 1
ATOM 1442 C C . ALA A 1 196 ? 8.425 10.755 -7.281 1.00 86.06 196 ALA A C 1
ATOM 1444 O O . ALA A 1 196 ? 7.980 10.564 -6.148 1.00 86.06 196 ALA A O 1
ATOM 1445 N N . ALA A 1 197 ? 7.793 11.504 -8.181 1.00 86.44 197 ALA A N 1
ATOM 1446 C CA . ALA A 1 197 ? 6.421 11.975 -8.028 1.00 86.44 197 ALA A CA 1
ATOM 1447 C C . ALA A 1 197 ? 5.535 11.331 -9.095 1.00 86.44 197 ALA A C 1
ATOM 1449 O O . ALA A 1 197 ? 6.023 10.961 -10.161 1.00 86.44 197 ALA A O 1
ATOM 1450 N N . GLY A 1 198 ? 4.239 11.200 -8.840 1.00 89.56 198 GLY A N 1
ATOM 1451 C CA . GLY A 1 198 ? 3.369 10.472 -9.752 1.00 89.56 198 GLY A CA 1
ATOM 1452 C C . GLY A 1 198 ? 2.019 10.112 -9.168 1.00 89.56 198 GLY A C 1
ATOM 1453 O O . GLY A 1 198 ? 1.559 10.705 -8.197 1.00 89.56 198 GLY A O 1
ATOM 1454 N N . GLU A 1 199 ? 1.405 9.112 -9.774 1.00 91.88 199 GLU A N 1
ATOM 1455 C CA . GLU A 1 199 ? 0.154 8.516 -9.328 1.00 91.88 199 GLU A CA 1
ATOM 1456 C C . GLU A 1 199 ? 0.194 7.004 -9.525 1.00 91.88 199 GLU A C 1
ATOM 1458 O O . GLU A 1 199 ? 0.908 6.502 -10.394 1.00 91.88 199 GLU A O 1
ATOM 1463 N N . GLY A 1 200 ? -0.570 6.282 -8.717 1.00 93.88 200 GLY A N 1
ATOM 1464 C CA . GLY A 1 200 ? -0.716 4.840 -8.819 1.00 93.88 200 GLY A CA 1
ATOM 1465 C C . GLY A 1 200 ? -2.148 4.400 -8.574 1.00 93.88 200 GLY A C 1
ATOM 1466 O O . GLY A 1 200 ? -2.952 5.117 -7.975 1.00 93.88 200 GLY A O 1
ATOM 1467 N N . GLN A 1 201 ? -2.479 3.217 -9.075 1.00 95.88 201 GLN A N 1
ATOM 1468 C CA . GLN A 1 201 ? -3.801 2.621 -8.929 1.00 95.88 201 GLN A CA 1
ATOM 1469 C C . GLN A 1 201 ? -3.725 1.098 -8.848 1.00 95.88 201 GLN A C 1
ATOM 1471 O O . GLN A 1 201 ? -2.901 0.473 -9.522 1.00 95.88 201 GLN A O 1
ATOM 1476 N N . PHE A 1 202 ? -4.630 0.512 -8.070 1.00 96.88 202 PHE A N 1
ATOM 1477 C CA . PHE A 1 202 ? -4.715 -0.929 -7.843 1.00 96.88 202 PHE A CA 1
ATOM 1478 C C . PHE A 1 202 ? -6.162 -1.360 -7.586 1.00 96.88 202 PHE A C 1
ATOM 1480 O O . PHE A 1 202 ? -7.014 -0.542 -7.225 1.00 96.88 202 PHE A O 1
ATOM 1487 N N . PHE A 1 203 ? -6.434 -2.646 -7.777 1.00 97.44 203 PHE A N 1
ATOM 1488 C CA . PHE A 1 203 ? -7.560 -3.318 -7.135 1.00 97.44 203 PHE A CA 1
ATOM 1489 C C . PHE A 1 203 ? -7.038 -4.158 -5.974 1.00 97.44 203 PHE A C 1
ATOM 1491 O O . PHE A 1 203 ? -5.873 -4.548 -5.987 1.00 97.44 203 PHE A O 1
ATOM 1498 N N . GLY A 1 204 ? -7.865 -4.413 -4.964 1.00 97.25 204 GLY A N 1
ATOM 1499 C CA . GLY A 1 204 ? -7.454 -5.210 -3.811 1.00 97.25 204 GLY A CA 1
ATOM 1500 C C . GLY A 1 204 ? -8.572 -6.073 -3.251 1.00 97.25 204 GLY A C 1
ATOM 1501 O O . GLY A 1 204 ? -9.725 -5.645 -3.216 1.00 97.25 204 GLY A O 1
ATOM 1502 N N . ASP A 1 205 ? -8.192 -7.252 -2.776 1.00 98.12 205 ASP A N 1
ATOM 1503 C CA . ASP A 1 205 ? -9.059 -8.278 -2.210 1.00 98.12 205 ASP A CA 1
ATOM 1504 C C . ASP A 1 205 ? -8.698 -8.508 -0.744 1.00 98.12 205 ASP A C 1
ATOM 1506 O O . ASP A 1 205 ? -7.532 -8.662 -0.386 1.00 98.12 205 ASP A O 1
ATOM 1510 N N . VAL A 1 206 ? -9.701 -8.509 0.125 1.00 98.00 206 VAL A N 1
ATOM 1511 C CA . VAL A 1 206 ? -9.566 -8.700 1.565 1.00 98.00 206 VAL A CA 1
ATOM 1512 C C . VAL A 1 206 ? -9.512 -10.195 1.858 1.00 98.00 206 VAL A C 1
ATOM 1514 O O . VAL A 1 206 ? -10.526 -10.900 1.822 1.00 98.00 206 VAL A O 1
ATOM 1517 N N . VAL A 1 207 ? -8.321 -10.674 2.203 1.00 97.81 207 VAL A N 1
ATOM 1518 C CA . VAL A 1 207 ? -8.037 -12.100 2.430 1.00 97.81 207 VAL A CA 1
ATOM 1519 C C . VAL A 1 207 ? -7.964 -12.470 3.914 1.00 97.81 207 VAL A C 1
ATOM 1521 O O . VAL A 1 207 ? -8.030 -13.649 4.262 1.00 97.81 207 VAL A O 1
ATOM 1524 N N . GLY A 1 208 ? -7.889 -11.483 4.812 1.00 97.88 208 GLY A N 1
ATOM 1525 C CA . GLY A 1 208 ? -7.712 -11.729 6.243 1.00 97.88 208 GLY A CA 1
ATOM 1526 C C . GLY A 1 208 ? -7.866 -10.492 7.129 1.00 97.88 208 GLY A C 1
ATOM 1527 O O . GLY A 1 208 ? -8.299 -9.425 6.691 1.00 97.88 208 GLY A O 1
ATOM 1528 N N . GLY A 1 209 ? -7.539 -10.661 8.413 1.00 97.56 209 GLY A N 1
ATOM 1529 C CA . GLY A 1 209 ? -7.713 -9.653 9.463 1.00 97.56 209 GLY A CA 1
ATOM 1530 C C . GLY A 1 209 ? -9.022 -9.784 10.248 1.00 97.56 209 GLY A C 1
ATOM 1531 O O . GLY A 1 209 ? -9.953 -10.492 9.859 1.00 97.56 209 GLY A O 1
ATOM 1532 N N . THR A 1 210 ? -9.101 -9.111 11.393 1.00 97.19 210 THR A N 1
ATOM 1533 C CA . THR A 1 210 ? -10.241 -9.251 12.316 1.00 97.19 210 THR A CA 1
ATOM 1534 C C . THR A 1 210 ? -11.537 -8.641 11.801 1.00 97.19 210 THR A C 1
ATOM 1536 O O . THR A 1 210 ? -12.616 -9.089 12.188 1.00 97.19 210 THR A O 1
ATOM 1539 N N . ALA A 1 211 ? -11.454 -7.688 10.872 1.00 96.31 211 ALA A N 1
ATOM 1540 C CA . ALA A 1 211 ? -12.616 -7.115 10.208 1.00 96.31 211 ALA A CA 1
ATOM 1541 C C . ALA A 1 211 ? -12.901 -7.720 8.826 1.00 96.31 211 ALA A C 1
ATOM 1543 O O . ALA A 1 211 ? -13.863 -7.296 8.193 1.00 96.31 211 ALA A O 1
ATOM 1544 N N . ALA A 1 212 ? -12.142 -8.722 8.360 1.00 96.06 212 ALA A N 1
ATOM 1545 C CA . ALA A 1 212 ? -12.214 -9.238 6.985 1.00 96.06 212 ALA A CA 1
ATOM 1546 C C . ALA A 1 212 ? -13.645 -9.481 6.480 1.00 96.06 212 ALA A C 1
ATOM 1548 O O . ALA A 1 212 ? -14.029 -9.016 5.410 1.00 96.06 212 ALA A O 1
ATOM 1549 N N . ALA A 1 213 ? -14.471 -10.137 7.301 1.00 94.00 213 ALA A N 1
ATOM 1550 C CA . ALA A 1 213 ? -15.850 -10.494 6.965 1.00 94.00 213 ALA A CA 1
ATOM 1551 C C . ALA A 1 213 ? -16.769 -9.294 6.664 1.00 94.00 213 ALA A C 1
ATOM 1553 O O . ALA A 1 213 ? -17.814 -9.470 6.045 1.00 94.00 213 ALA A O 1
ATOM 1554 N N . GLN A 1 214 ? -16.418 -8.088 7.117 1.00 93.06 214 GLN A N 1
ATOM 1555 C CA . GLN A 1 214 ? -17.180 -6.868 6.838 1.00 93.06 214 GLN A CA 1
ATOM 1556 C C . GLN A 1 214 ? -16.744 -6.193 5.528 1.00 93.06 214 GLN A C 1
ATOM 1558 O O . GLN A 1 214 ? -17.504 -5.405 4.970 1.00 93.06 214 GLN A O 1
ATOM 1563 N N . TRP A 1 215 ? -15.528 -6.466 5.051 1.00 94.06 215 TRP A N 1
ATOM 1564 C CA . TRP A 1 215 ? -14.918 -5.766 3.916 1.00 94.06 215 TRP A CA 1
ATOM 1565 C C . TRP A 1 215 ? -14.779 -6.641 2.667 1.00 94.06 215 TRP A C 1
ATOM 1567 O O . TRP A 1 215 ? -14.732 -6.097 1.568 1.00 94.06 215 TRP A O 1
ATOM 1577 N N . ASN A 1 216 ? -14.792 -7.967 2.821 1.00 93.00 216 ASN A N 1
ATOM 1578 C CA . ASN A 1 216 ? -14.824 -8.914 1.709 1.00 93.00 216 ASN A CA 1
ATOM 1579 C C . ASN A 1 216 ? -16.232 -8.957 1.083 1.00 93.00 216 ASN A C 1
ATOM 1581 O O . ASN A 1 216 ? -17.130 -9.665 1.544 1.00 93.00 216 ASN A O 1
ATOM 1585 N N . THR A 1 217 ? -16.453 -8.113 0.079 1.00 91.25 217 THR A N 1
ATOM 1586 C CA . THR A 1 217 ? -17.738 -7.862 -0.585 1.00 91.25 217 THR A CA 1
ATOM 1587 C C . THR A 1 217 ? -17.724 -8.143 -2.084 1.00 91.25 217 THR A C 1
ATOM 1589 O O . THR A 1 217 ? -18.795 -8.309 -2.669 1.00 91.25 217 THR A O 1
ATOM 1592 N N . ASN A 1 218 ? -16.551 -8.168 -2.717 1.00 90.88 218 ASN A N 1
ATOM 1593 C CA . ASN A 1 218 ? -16.335 -8.173 -4.165 1.00 90.88 218 ASN A CA 1
ATOM 1594 C C . ASN A 1 218 ? -17.105 -7.047 -4.894 1.00 90.88 218 ASN A C 1
ATOM 1596 O O . ASN A 1 218 ? -17.495 -7.171 -6.059 1.00 90.88 218 ASN A O 1
ATOM 1600 N N . GLY A 1 219 ? -17.394 -5.948 -4.183 1.00 86.44 219 GLY A N 1
ATOM 1601 C CA . GLY A 1 219 ? -18.286 -4.881 -4.637 1.00 86.44 219 GLY A CA 1
ATOM 1602 C C . GLY A 1 219 ? -17.669 -3.889 -5.629 1.00 86.44 219 GLY A C 1
ATOM 1603 O O . GLY A 1 219 ? -18.404 -3.111 -6.235 1.00 86.44 219 GLY A O 1
ATOM 1604 N N . GLN A 1 220 ? -16.348 -3.899 -5.803 1.00 88.00 220 GLN A N 1
ATOM 1605 C CA . GLN A 1 220 ? -15.584 -2.985 -6.653 1.00 88.00 220 GLN A CA 1
ATOM 1606 C C . GLN A 1 220 ? -15.017 -3.735 -7.862 1.00 88.00 220 GLN A C 1
ATOM 1608 O O . GLN A 1 220 ? -13.875 -4.172 -7.860 1.00 88.00 220 GLN A O 1
ATOM 1613 N N . PHE A 1 221 ? -15.823 -3.883 -8.919 1.00 89.50 221 PHE A N 1
ATOM 1614 C CA . PHE A 1 221 ? -15.412 -4.539 -10.174 1.00 89.50 221 PHE A CA 1
ATOM 1615 C C . PHE A 1 221 ? -14.921 -5.989 -10.006 1.00 89.50 221 PHE A C 1
ATOM 1617 O O . PHE A 1 221 ? -14.057 -6.437 -10.750 1.00 89.50 221 PHE A O 1
ATOM 1624 N N . GLY A 1 222 ? -15.498 -6.730 -9.056 1.00 92.44 222 GLY A N 1
ATOM 1625 C CA . GLY A 1 222 ? -15.064 -8.090 -8.729 1.00 92.44 222 GLY A CA 1
ATOM 1626 C C . GLY A 1 222 ? -13.997 -8.160 -7.638 1.00 92.44 222 GLY A C 1
ATOM 1627 O O . GLY A 1 222 ? -13.630 -9.267 -7.273 1.00 92.44 222 GLY A O 1
ATOM 1628 N N . HIS A 1 223 ? -13.578 -7.009 -7.103 1.00 95.62 223 HIS A N 1
ATOM 1629 C CA . HIS A 1 223 ? -12.658 -6.875 -5.975 1.00 95.62 223 HIS A CA 1
ATOM 1630 C C . HIS A 1 223 ? -13.313 -6.176 -4.780 1.00 95.62 223 HIS A C 1
ATOM 1632 O O . HIS A 1 223 ? -14.426 -5.650 -4.880 1.00 95.62 223 HIS A O 1
ATOM 1638 N N . ASP A 1 224 ? -12.630 -6.120 -3.643 1.00 95.44 224 ASP A N 1
ATOM 1639 C CA . ASP A 1 224 ? -13.124 -5.440 -2.437 1.00 95.44 224 ASP A CA 1
ATOM 1640 C C . ASP A 1 224 ? -12.820 -3.937 -2.420 1.00 95.44 224 ASP A C 1
ATOM 1642 O O . ASP A 1 224 ? -13.591 -3.125 -1.887 1.00 95.44 224 ASP A O 1
ATOM 1646 N N . LEU A 1 225 ? -11.691 -3.562 -3.021 1.00 95.25 225 LEU A N 1
ATOM 1647 C CA . LEU A 1 225 ? -11.080 -2.240 -2.942 1.00 95.25 225 LEU A CA 1
ATOM 1648 C C . LEU A 1 225 ? -10.684 -1.732 -4.335 1.00 95.25 225 LEU A C 1
ATOM 1650 O O . LEU A 1 225 ? -10.167 -2.478 -5.163 1.00 95.25 225 LEU A O 1
ATOM 1654 N N . ASP A 1 226 ? -10.870 -0.429 -4.563 1.00 95.12 226 ASP A N 1
ATOM 1655 C CA . ASP A 1 226 ? -10.338 0.315 -5.712 1.00 95.12 226 ASP A CA 1
ATOM 1656 C C . ASP A 1 226 ? -9.494 1.485 -5.192 1.00 95.12 226 ASP A C 1
ATOM 1658 O O . ASP A 1 226 ? -10.014 2.484 -4.681 1.00 95.12 226 ASP A O 1
ATOM 1662 N N . GLY A 1 227 ? -8.174 1.341 -5.287 1.00 91.94 227 GLY A N 1
ATOM 1663 C CA . GLY A 1 227 ? -7.216 2.320 -4.800 1.00 91.94 227 GLY A CA 1
ATOM 1664 C C . GLY A 1 227 ? -6.698 3.239 -5.898 1.00 91.94 227 GLY A C 1
ATOM 1665 O O . GLY A 1 227 ? -6.312 2.781 -6.974 1.00 91.94 227 GLY A O 1
ATOM 1666 N N . LYS A 1 228 ? -6.617 4.538 -5.590 1.00 91.62 228 LYS A N 1
ATOM 1667 C CA . LYS A 1 228 ? -5.834 5.529 -6.337 1.00 91.62 228 LYS A CA 1
ATOM 1668 C C . LYS A 1 228 ? -5.033 6.369 -5.355 1.00 91.62 228 LYS A C 1
ATOM 1670 O O . LYS A 1 228 ? -5.575 6.808 -4.347 1.00 91.62 228 LYS A O 1
ATOM 1675 N N . PHE A 1 229 ? -3.763 6.596 -5.644 1.00 88.19 229 PHE A N 1
ATOM 1676 C CA . PHE A 1 229 ? -2.886 7.362 -4.769 1.00 88.19 229 PHE A CA 1
ATOM 1677 C C . PHE A 1 229 ? -1.958 8.272 -5.566 1.00 88.19 229 PHE A C 1
ATOM 1679 O O . PHE A 1 229 ? -1.681 8.010 -6.736 1.00 88.19 229 PHE A O 1
ATOM 1686 N N . THR A 1 230 ? -1.455 9.322 -4.926 1.00 87.00 230 THR A N 1
ATOM 1687 C CA . THR A 1 230 ? -0.357 10.132 -5.452 1.00 87.00 230 THR A CA 1
ATOM 1688 C C . THR A 1 230 ? 0.945 9.771 -4.774 1.00 87.00 230 THR A C 1
ATOM 1690 O O . THR A 1 230 ? 1.003 9.429 -3.593 1.00 87.00 230 THR A O 1
ATOM 1693 N N . LEU A 1 231 ? 2.007 9.875 -5.556 1.00 86.06 231 LEU A N 1
ATOM 1694 C CA . LEU A 1 231 ? 3.383 9.771 -5.120 1.00 86.06 231 LEU A CA 1
ATOM 1695 C C . LEU A 1 231 ? 4.001 11.155 -5.134 1.00 86.06 231 LEU A C 1
ATOM 1697 O O . LEU A 1 231 ? 3.832 11.939 -6.070 1.00 86.06 231 LEU A O 1
ATOM 1701 N N . SER A 1 232 ? 4.772 11.431 -4.103 1.00 83.62 232 SER A N 1
ATOM 1702 C CA . SER A 1 232 ? 5.588 12.624 -3.989 1.00 83.62 232 SER A CA 1
ATOM 1703 C C . SER A 1 232 ? 6.896 12.264 -3.306 1.00 83.62 232 SER A C 1
ATOM 1705 O O . SER A 1 232 ? 7.062 11.190 -2.733 1.00 83.62 232 SER A O 1
ATOM 1707 N N . THR A 1 233 ? 7.870 13.150 -3.399 1.00 81.12 233 THR A N 1
ATOM 1708 C CA . THR A 1 233 ? 9.206 12.919 -2.859 1.00 81.12 233 THR A CA 1
ATOM 1709 C C . THR A 1 233 ? 9.261 13.314 -1.384 1.00 81.12 233 THR A C 1
ATOM 1711 O O . THR A 1 233 ? 8.924 14.447 -1.042 1.00 81.12 233 THR A O 1
ATOM 1714 N N . ASN A 1 234 ? 9.751 12.426 -0.519 1.00 71.81 234 ASN A N 1
ATOM 1715 C CA . ASN A 1 234 ? 9.960 12.700 0.900 1.00 71.81 234 ASN A CA 1
ATOM 1716 C C . ASN A 1 234 ? 11.391 13.210 1.163 1.00 71.81 234 ASN A C 1
ATOM 1718 O O . ASN A 1 234 ? 12.314 12.432 1.399 1.00 71.81 234 ASN A O 1
ATOM 1722 N N . GLY A 1 235 ? 11.606 14.527 1.100 1.00 62.91 235 GLY A N 1
ATOM 1723 C CA . GLY A 1 235 ? 12.928 15.125 1.330 1.00 62.91 235 GLY A CA 1
ATOM 1724 C C . GLY A 1 235 ? 12.881 16.605 1.708 1.00 62.91 235 GLY A C 1
ATOM 1725 O O . GLY A 1 235 ? 11.937 17.317 1.365 1.00 62.91 235 GLY A O 1
ATOM 1726 N N . SER A 1 236 ? 13.921 17.091 2.399 1.00 52.94 236 SER A N 1
ATOM 1727 C CA . SER A 1 236 ? 14.063 18.507 2.807 1.00 52.94 236 SER A CA 1
ATOM 1728 C C . SER A 1 236 ? 14.083 19.498 1.651 1.00 52.94 236 SER A C 1
ATOM 1730 O O . SER A 1 236 ? 13.717 20.655 1.824 1.00 52.94 236 SER A O 1
ATOM 1732 N N . GLN A 1 237 ? 14.448 19.028 0.463 1.00 49.62 237 GLN A N 1
ATOM 1733 C CA . GLN A 1 237 ? 14.479 19.818 -0.763 1.00 49.62 237 GLN A CA 1
ATOM 1734 C C . GLN A 1 237 ? 13.123 19.843 -1.490 1.00 49.62 237 GLN A C 1
ATOM 1736 O O . GLN A 1 237 ? 12.958 20.627 -2.419 1.00 49.62 237 GLN A O 1
ATOM 1741 N N . PHE A 1 238 ? 12.155 19.009 -1.076 1.00 47.22 238 PHE A N 1
ATOM 1742 C CA . PHE A 1 238 ? 10.951 18.725 -1.867 1.00 47.22 238 PHE A CA 1
ATOM 1743 C C . PHE A 1 238 ? 9.621 18.694 -1.084 1.00 47.22 238 PHE A C 1
ATOM 1745 O O . PHE A 1 238 ? 8.612 18.247 -1.619 1.00 47.22 238 PHE A O 1
ATOM 1752 N N . GLY A 1 239 ? 9.583 19.223 0.146 1.00 38.03 239 GLY A N 1
ATOM 1753 C CA . GLY A 1 239 ? 8.329 19.709 0.750 1.00 38.03 239 GLY A CA 1
ATOM 1754 C C . GLY A 1 239 ? 7.802 19.006 2.009 1.00 38.03 239 GLY A C 1
ATOM 1755 O O . GLY A 1 239 ? 6.902 19.562 2.629 1.00 38.03 239 GLY A O 1
ATOM 1756 N N . SER A 1 240 ? 8.359 17.867 2.442 1.00 50.81 240 SER A N 1
ATOM 1757 C CA . SER A 1 240 ? 7.938 17.169 3.687 1.00 50.81 240 SER A CA 1
ATOM 1758 C C . SER A 1 240 ? 9.049 16.977 4.733 1.00 50.81 240 SER A C 1
ATOM 1760 O O . SER A 1 240 ? 8.759 16.793 5.909 1.00 50.81 240 SER A O 1
ATOM 1762 N N . GLY A 1 241 ? 10.325 17.102 4.346 1.00 53.31 241 GLY A N 1
ATOM 1763 C CA . GLY A 1 241 ? 11.381 17.524 5.270 1.00 53.31 241 GLY A CA 1
ATOM 1764 C C . GLY A 1 241 ? 11.964 16.558 6.303 1.00 53.31 241 GLY A C 1
ATOM 1765 O O . GLY A 1 241 ? 12.494 17.066 7.286 1.00 53.31 241 GLY A O 1
ATOM 1766 N N . THR A 1 242 ? 11.977 15.232 6.106 1.00 64.56 242 THR A N 1
ATOM 1767 C CA . THR A 1 242 ? 12.556 14.314 7.122 1.00 64.56 242 THR A CA 1
ATOM 1768 C C . THR A 1 242 ? 13.852 13.598 6.726 1.00 64.56 242 THR A C 1
ATOM 1770 O O . THR A 1 242 ? 14.630 13.238 7.610 1.00 64.56 242 THR A O 1
ATOM 1773 N N . CYS A 1 243 ? 14.159 13.450 5.432 1.00 73.31 243 CYS A N 1
ATOM 1774 C CA . CYS A 1 243 ? 15.410 12.820 4.988 1.00 73.31 243 CYS A CA 1
ATOM 1775 C C . CYS A 1 243 ? 16.515 13.843 4.686 1.00 73.31 243 CYS A C 1
ATOM 1777 O O . CYS A 1 243 ? 16.355 14.728 3.840 1.00 73.31 243 CYS A O 1
ATOM 1779 N N . SER A 1 244 ? 17.680 13.682 5.318 1.00 79.19 244 SER A N 1
ATOM 1780 C CA . SER A 1 244 ? 18.925 14.349 4.916 1.00 79.19 244 SER A CA 1
ATOM 1781 C C . SER A 1 244 ? 19.561 13.668 3.692 1.00 79.19 244 SER A C 1
ATOM 1783 O O . SER A 1 244 ? 19.371 12.464 3.502 1.00 79.19 244 SER A O 1
ATOM 1785 N N . PRO A 1 245 ? 20.391 14.373 2.894 1.00 77.38 245 PRO A N 1
ATOM 1786 C CA . PRO A 1 245 ? 21.095 13.770 1.755 1.00 77.38 245 PRO A CA 1
ATOM 1787 C C . PRO A 1 245 ? 21.912 12.519 2.116 1.00 77.38 245 PRO A C 1
ATOM 1789 O O . PRO A 1 245 ? 21.950 11.560 1.352 1.00 77.38 245 PRO A O 1
ATOM 1792 N N . ALA A 1 246 ? 22.519 12.492 3.307 1.00 82.31 246 ALA A N 1
ATOM 1793 C CA . ALA A 1 246 ? 23.267 11.334 3.790 1.00 82.31 246 ALA A CA 1
ATOM 1794 C C . ALA A 1 246 ? 22.363 10.124 4.069 1.00 82.31 246 ALA A C 1
ATOM 1796 O O . ALA A 1 246 ? 22.770 8.988 3.839 1.00 82.31 246 ALA A O 1
ATOM 1797 N N . GLN A 1 247 ? 21.139 10.341 4.555 1.00 83.06 247 GLN A N 1
ATOM 1798 C CA . GLN A 1 247 ? 20.197 9.246 4.790 1.00 83.06 247 GLN A CA 1
ATOM 1799 C C . GLN A 1 247 ? 19.625 8.686 3.486 1.00 83.06 247 GLN A C 1
ATOM 1801 O O . GLN A 1 247 ? 19.441 7.475 3.376 1.00 83.06 247 GLN A O 1
ATOM 1806 N N . VAL A 1 248 ? 19.400 9.553 2.493 1.00 78.06 248 VAL A N 1
ATOM 1807 C CA . VAL A 1 248 ? 19.034 9.138 1.132 1.00 78.06 248 VAL A CA 1
ATOM 1808 C C . VAL A 1 248 ? 20.136 8.259 0.541 1.00 78.06 248 VAL A C 1
ATOM 1810 O O . VAL A 1 248 ? 19.870 7.132 0.147 1.00 78.06 248 VAL A O 1
ATOM 1813 N N . ALA A 1 249 ? 21.390 8.723 0.569 1.00 77.62 249 ALA A N 1
ATOM 1814 C CA . ALA A 1 249 ? 22.523 7.988 0.002 1.00 77.62 249 ALA A CA 1
ATOM 1815 C C . ALA A 1 249 ? 22.771 6.617 0.661 1.00 77.62 249 ALA A C 1
ATOM 1817 O O . ALA A 1 249 ? 23.264 5.701 0.010 1.00 77.62 249 ALA A O 1
ATOM 1818 N N . ASN A 1 250 ? 22.431 6.470 1.944 1.00 81.31 250 ASN A N 1
ATOM 1819 C CA . ASN A 1 250 ? 22.634 5.234 2.702 1.00 81.31 250 ASN A CA 1
ATOM 1820 C C . ASN A 1 250 ? 21.379 4.346 2.791 1.00 81.31 250 ASN A C 1
ATOM 1822 O O . ASN A 1 250 ? 21.402 3.348 3.516 1.00 81.31 250 ASN A O 1
ATOM 1826 N N . ASN A 1 251 ? 20.280 4.691 2.106 1.00 76.56 251 ASN A N 1
ATOM 1827 C CA . ASN A 1 251 ? 19.006 3.964 2.183 1.00 76.56 251 ASN A CA 1
ATOM 1828 C C . ASN A 1 251 ? 18.508 3.771 3.631 1.00 76.56 251 ASN A C 1
ATOM 1830 O O . ASN A 1 251 ? 18.006 2.707 4.013 1.00 76.56 251 ASN A O 1
ATOM 1834 N N . THR A 1 252 ? 18.694 4.795 4.469 1.00 84.12 252 THR A N 1
ATOM 1835 C CA . THR A 1 252 ? 18.264 4.811 5.878 1.00 84.12 252 THR A CA 1
ATOM 1836 C C . THR A 1 252 ? 17.048 5.703 6.114 1.00 84.12 252 THR A C 1
ATOM 1838 O O . THR A 1 252 ? 16.688 5.960 7.259 1.00 84.12 252 THR A O 1
ATOM 1841 N N . CYS A 1 253 ? 16.399 6.166 5.045 1.00 84.94 253 CYS A N 1
ATOM 1842 C CA . CYS A 1 253 ? 15.182 6.965 5.111 1.00 84.94 253 CYS A CA 1
ATOM 1843 C C . CYS A 1 253 ? 14.207 6.568 4.003 1.00 84.94 253 CYS A C 1
ATOM 1845 O O . CYS A 1 253 ? 14.611 6.048 2.961 1.00 84.94 253 CYS A O 1
ATOM 1847 N N . PHE A 1 254 ? 12.922 6.813 4.239 1.00 87.00 254 PHE A N 1
ATOM 1848 C CA . PHE A 1 254 ? 11.894 6.677 3.217 1.00 87.00 254 PHE A CA 1
ATOM 1849 C C . PHE A 1 254 ? 11.906 7.904 2.313 1.00 87.00 254 PHE A C 1
ATOM 1851 O O . PHE A 1 254 ? 11.634 9.002 2.777 1.00 87.00 254 PHE A O 1
ATOM 1858 N N . THR A 1 255 ? 12.240 7.733 1.041 1.00 85.88 255 THR A N 1
ATOM 1859 C CA . THR A 1 255 ? 12.410 8.827 0.072 1.00 85.88 255 THR A CA 1
ATOM 1860 C C . THR A 1 255 ? 11.149 9.127 -0.730 1.00 85.88 255 THR A C 1
ATOM 1862 O O . THR A 1 255 ? 11.097 10.150 -1.414 1.00 85.88 255 THR A O 1
ATOM 1865 N N . GLY A 1 256 ? 10.131 8.270 -0.646 1.00 83.62 256 GLY A N 1
ATOM 1866 C CA . GLY A 1 256 ? 8.810 8.500 -1.217 1.00 83.62 256 GLY A CA 1
ATOM 1867 C C . GLY A 1 256 ? 7.766 8.809 -0.145 1.00 83.62 256 GLY A C 1
ATOM 1868 O O . GLY A 1 256 ? 7.878 8.379 1.004 1.00 83.62 256 GLY A O 1
ATOM 1869 N N . LEU A 1 257 ? 6.759 9.580 -0.540 1.00 83.94 257 LEU A N 1
ATOM 1870 C CA . LEU A 1 257 ? 5.585 9.950 0.237 1.00 83.94 257 LEU A CA 1
ATOM 1871 C C . LEU A 1 257 ? 4.342 9.611 -0.593 1.00 83.94 257 LEU A C 1
ATOM 1873 O O . LEU A 1 257 ? 4.157 10.140 -1.691 1.00 83.94 257 LEU A O 1
ATOM 1877 N N . ILE A 1 258 ? 3.493 8.742 -0.058 1.00 82.75 258 ILE A N 1
ATOM 1878 C CA . ILE A 1 258 ? 2.176 8.427 -0.602 1.00 82.75 258 ILE A CA 1
ATOM 1879 C C . ILE A 1 258 ? 1.149 9.322 0.083 1.00 82.75 258 ILE A C 1
ATOM 1881 O O . ILE A 1 258 ? 1.133 9.425 1.308 1.00 82.75 258 ILE A O 1
ATOM 1885 N N . ASN A 1 259 ? 0.260 9.916 -0.702 1.00 73.62 259 ASN A N 1
ATOM 1886 C CA . ASN A 1 259 ? -0.970 10.544 -0.227 1.00 73.62 259 ASN A CA 1
ATOM 1887 C C . ASN A 1 259 ? -2.141 10.049 -1.089 1.00 73.62 259 ASN A C 1
ATOM 1889 O O . ASN A 1 259 ? -1.912 9.316 -2.045 1.00 73.62 259 ASN A O 1
ATOM 1893 N N . ASP A 1 260 ? -3.364 10.482 -0.775 1.00 61.22 260 ASP A N 1
ATOM 1894 C CA . ASP A 1 260 ? -4.610 10.282 -1.544 1.00 61.22 260 ASP A CA 1
ATOM 1895 C C . ASP A 1 260 ? -5.503 9.078 -1.188 1.00 61.22 260 ASP A C 1
ATOM 1897 O O . ASP A 1 260 ? -5.107 8.216 -0.401 1.00 61.22 260 ASP A O 1
ATOM 1901 N N . PRO A 1 261 ? -6.790 9.096 -1.621 1.00 51.62 261 PRO A N 1
ATOM 1902 C CA . PRO A 1 261 ? -7.799 8.209 -1.060 1.00 51.62 261 PRO A CA 1
ATOM 1903 C C . PRO A 1 261 ? -8.016 6.874 -1.800 1.00 51.62 261 PRO A C 1
ATOM 1905 O O . PRO A 1 261 ? -8.142 6.830 -3.019 1.00 51.62 261 PRO A O 1
ATOM 1908 N N . ILE A 1 262 ? -8.233 5.799 -1.038 1.00 61.62 262 ILE A N 1
ATOM 1909 C CA . ILE A 1 262 ? -8.739 4.491 -1.485 1.00 61.62 262 ILE A CA 1
ATOM 1910 C C . ILE A 1 262 ? -10.273 4.453 -1.391 1.00 61.62 262 ILE A C 1
ATOM 1912 O O . ILE A 1 262 ? -10.850 4.920 -0.411 1.00 61.62 262 ILE A O 1
ATOM 1916 N N . ARG A 1 263 ? -10.961 3.841 -2.361 1.00 52.56 263 ARG A N 1
ATOM 1917 C CA . ARG A 1 263 ? -12.405 3.553 -2.290 1.00 52.56 263 ARG A CA 1
ATOM 1918 C C . ARG A 1 263 ? -12.655 2.089 -1.926 1.00 52.56 263 ARG A C 1
ATOM 1920 O O . ARG A 1 263 ? -11.971 1.198 -2.414 1.00 52.56 263 ARG A O 1
ATOM 1927 N N . ALA A 1 264 ? -13.657 1.846 -1.090 1.00 52.97 264 ALA A N 1
ATOM 1928 C CA . ALA A 1 264 ? -14.016 0.528 -0.571 1.00 52.97 264 ALA A CA 1
ATOM 1929 C C . ALA A 1 264 ? -15.539 0.379 -0.448 1.00 52.97 264 ALA A C 1
ATOM 1931 O O . ALA A 1 264 ? -16.266 1.372 -0.496 1.00 52.97 264 ALA A O 1
ATOM 1932 N N . ASN A 1 265 ? -16.038 -0.838 -0.240 1.00 54.22 265 ASN A N 1
ATOM 1933 C CA . ASN A 1 265 ? -17.417 -1.069 0.197 1.00 54.22 265 ASN A CA 1
ATOM 1934 C C . ASN A 1 265 ? -17.421 -1.985 1.428 1.00 54.22 265 ASN A C 1
ATOM 1936 O O . ASN A 1 265 ? -16.843 -3.065 1.386 1.00 54.22 265 ASN A O 1
ATOM 1940 N N . LYS A 1 266 ? -18.063 -1.556 2.518 1.00 65.12 266 LYS A N 1
ATOM 1941 C CA . LYS A 1 266 ? -18.175 -2.321 3.769 1.00 65.12 266 LYS A CA 1
ATOM 1942 C C . LYS A 1 266 ? -19.622 -2.753 3.988 1.00 65.12 266 LYS A C 1
ATOM 1944 O O . LYS A 1 266 ? -20.523 -1.914 4.030 1.00 65.12 266 LYS A O 1
ATOM 1949 N N . VAL A 1 267 ? -19.868 -4.047 4.171 1.00 60.38 267 VAL A N 1
ATOM 1950 C CA . VAL A 1 267 ? -21.209 -4.573 4.466 1.00 60.38 267 VAL A CA 1
ATOM 1951 C C . VAL A 1 267 ? -21.464 -4.647 5.976 1.00 60.38 267 VAL A C 1
ATOM 1953 O O . VAL A 1 267 ? -20.549 -4.949 6.744 1.00 60.38 267 VAL A O 1
ATOM 1956 N N . PRO A 1 268 ? -22.705 -4.385 6.434 1.00 49.00 268 PRO A N 1
ATOM 1957 C CA . PRO A 1 268 ? -23.091 -4.637 7.819 1.00 49.00 268 PRO A CA 1
ATOM 1958 C C . PRO A 1 268 ? -22.869 -6.104 8.201 1.00 49.00 268 PRO A C 1
ATOM 1960 O O . PRO A 1 268 ? -23.087 -6.993 7.378 1.00 49.00 268 PRO A O 1
ATOM 1963 N N . GLU A 1 269 ? -22.471 -6.349 9.453 1.00 47.78 269 GLU A N 1
ATOM 1964 C CA . GLU A 1 269 ? -22.088 -7.678 9.940 1.00 47.78 269 GLU A CA 1
ATOM 1965 C C . GLU A 1 269 ? -23.073 -8.796 9.533 1.00 47.78 269 GLU A C 1
ATOM 1967 O O . GLU A 1 269 ? -24.296 -8.618 9.667 1.00 47.78 269 GLU A O 1
ATOM 1972 N N . PRO A 1 270 ? -22.574 -9.990 9.143 1.00 49.25 270 PRO A N 1
ATOM 1973 C CA . PRO A 1 270 ? -23.402 -11.119 8.707 1.00 49.25 270 PRO A CA 1
ATOM 1974 C C . PRO A 1 270 ? -24.472 -11.544 9.722 1.00 49.25 270 PRO A C 1
ATOM 1976 O O . PRO A 1 270 ? -25.509 -12.090 9.339 1.00 49.25 270 PRO A O 1
ATOM 1979 N N . GLY A 1 271 ? -24.260 -11.264 11.015 1.00 49.97 271 GLY A N 1
ATOM 1980 C CA . GLY A 1 271 ? -25.222 -11.553 12.081 1.00 49.97 271 GLY A CA 1
ATOM 1981 C C . GLY A 1 271 ? -26.585 -10.893 11.860 1.00 49.97 271 GLY A C 1
ATOM 1982 O O . GLY A 1 271 ? -27.615 -11.491 12.170 1.00 49.97 271 GLY A O 1
ATOM 1983 N N . SER A 1 272 ? -26.616 -9.716 11.232 1.00 46.56 272 SER A N 1
ATOM 1984 C CA . SER A 1 272 ? -27.861 -9.001 10.926 1.00 46.56 272 SER A CA 1
ATOM 1985 C C . SER A 1 272 ? -28.659 -9.693 9.815 1.00 46.56 272 SER A C 1
ATOM 1987 O O . SER A 1 272 ? -29.885 -9.784 9.891 1.00 46.56 272 SER A O 1
ATOM 1989 N N . LEU A 1 273 ? -27.972 -10.247 8.809 1.00 50.59 273 LEU A N 1
ATOM 1990 C CA . LEU A 1 273 ? -28.594 -11.031 7.736 1.00 50.59 273 LEU A CA 1
ATOM 1991 C C . LEU A 1 273 ? -29.036 -12.415 8.227 1.00 50.59 273 LEU A C 1
ATOM 1993 O O . LEU A 1 273 ? -30.112 -12.883 7.853 1.00 50.59 273 LEU A O 1
ATOM 1997 N N . ALA A 1 274 ? -28.261 -13.042 9.115 1.00 52.72 274 ALA A N 1
ATOM 1998 C CA . ALA A 1 274 ? -28.627 -14.308 9.743 1.00 52.72 274 ALA A CA 1
ATOM 1999 C C . ALA A 1 274 ? -29.852 -14.164 10.666 1.00 52.72 274 ALA A C 1
ATOM 2001 O O . ALA A 1 274 ? -30.740 -15.015 10.638 1.00 52.72 274 ALA A O 1
ATOM 2002 N N . LEU A 1 275 ? -29.959 -13.068 11.429 1.00 54.72 275 LEU A N 1
ATOM 2003 C CA . LEU A 1 275 ? -31.139 -12.754 12.247 1.00 54.72 275 LEU A CA 1
ATOM 2004 C C . LEU A 1 275 ? -32.375 -12.444 11.396 1.00 54.72 275 LEU A C 1
ATOM 2006 O O . LEU A 1 275 ? -33.470 -12.902 11.728 1.00 54.72 275 LEU A O 1
ATOM 2010 N N . LEU A 1 276 ? -32.216 -11.740 10.272 1.00 55.69 276 LEU A N 1
ATOM 2011 C CA . LEU A 1 276 ? -33.311 -11.513 9.326 1.00 55.69 276 LEU A CA 1
ATOM 2012 C C . LEU A 1 276 ? -33.778 -12.841 8.693 1.00 55.69 276 LEU A C 1
ATOM 2014 O O . LEU A 1 276 ? -34.976 -13.121 8.641 1.00 55.69 276 LEU A O 1
ATOM 2018 N N . GLY A 1 277 ? -32.838 -13.699 8.283 1.00 54.88 277 GLY A N 1
ATOM 2019 C CA . GLY A 1 277 ? -33.112 -15.027 7.722 1.00 54.88 277 GLY A CA 1
ATOM 2020 C C . GLY A 1 277 ? -33.776 -15.986 8.717 1.00 54.88 277 GLY A C 1
ATOM 2021 O O . GLY A 1 277 ? -34.749 -16.660 8.371 1.00 54.88 277 GLY A O 1
ATOM 2022 N N . LEU A 1 278 ? -33.327 -15.997 9.975 1.00 57.62 278 LEU A N 1
ATOM 2023 C CA . LEU A 1 278 ? -33.961 -16.756 11.060 1.00 57.62 278 LEU A CA 1
ATOM 2024 C C . LEU A 1 278 ? -35.348 -16.202 11.410 1.00 57.62 278 LEU A C 1
ATOM 2026 O O . LEU A 1 278 ? -36.269 -16.981 11.664 1.00 57.62 278 LEU A O 1
ATOM 2030 N N . GLY A 1 279 ? -35.538 -14.881 11.345 1.00 54.22 279 GLY A N 1
ATOM 2031 C CA . GLY A 1 279 ? -36.844 -14.241 11.496 1.00 54.22 279 GLY A CA 1
ATOM 2032 C C . GLY A 1 279 ? -37.850 -14.703 10.437 1.00 54.22 279 GLY A C 1
ATOM 2033 O O . GLY A 1 279 ? -38.991 -15.043 10.764 1.00 54.22 279 GLY A O 1
ATOM 2034 N N . PHE A 1 280 ? -37.423 -14.815 9.175 1.00 57.03 280 PHE A N 1
ATOM 2035 C CA . PHE A 1 280 ? -38.272 -15.325 8.094 1.00 57.03 280 PHE A CA 1
ATOM 2036 C C . PHE A 1 280 ? -38.516 -16.839 8.173 1.00 57.03 280 PHE A C 1
ATOM 2038 O O . PHE A 1 280 ? -39.645 -17.285 7.943 1.00 57.03 280 PHE A O 1
ATOM 2045 N N . ALA A 1 281 ? -37.516 -17.635 8.564 1.00 58.09 281 ALA A N 1
ATOM 2046 C CA . ALA A 1 281 ? -37.690 -19.069 8.806 1.00 58.09 281 ALA A CA 1
ATOM 2047 C C . ALA A 1 281 ? -38.671 -19.342 9.968 1.00 58.09 281 ALA A C 1
ATOM 2049 O O . ALA A 1 281 ? -39.536 -20.218 9.865 1.00 58.09 281 ALA A O 1
ATOM 2050 N N . GLY A 1 282 ? -38.612 -18.537 11.035 1.00 56.53 282 GLY A N 1
ATOM 2051 C CA . GLY A 1 282 ? -39.563 -18.574 12.148 1.00 56.53 282 GLY A CA 1
ATOM 2052 C C . GLY A 1 282 ? -40.997 -18.224 11.729 1.00 56.53 282 GLY A C 1
ATOM 2053 O O . GLY A 1 282 ? -41.945 -18.914 12.117 1.00 56.53 282 GLY A O 1
ATOM 2054 N N . LEU A 1 283 ? -41.175 -17.217 10.865 1.00 55.34 283 LEU A N 1
ATOM 2055 C CA . LEU A 1 283 ? -42.490 -16.848 10.321 1.00 55.34 283 LEU A CA 1
ATOM 2056 C C . LEU A 1 283 ? -43.082 -17.932 9.400 1.00 55.34 283 LEU A C 1
ATOM 2058 O O . LEU A 1 283 ? -44.287 -18.201 9.443 1.00 55.34 283 LEU A O 1
ATOM 2062 N N . ALA A 1 284 ? -42.248 -18.587 8.587 1.00 56.94 284 ALA A N 1
ATOM 2063 C CA . ALA A 1 284 ? -42.670 -19.694 7.729 1.00 56.94 284 ALA A CA 1
ATOM 2064 C C . ALA A 1 284 ? -43.086 -20.936 8.545 1.00 56.94 284 ALA A C 1
ATOM 2066 O O . ALA A 1 284 ? -44.063 -21.608 8.199 1.00 56.94 284 ALA A O 1
ATOM 2067 N N . GLY A 1 285 ? -42.407 -21.203 9.667 1.00 54.25 285 GLY A N 1
ATOM 2068 C CA . GLY A 1 285 ? -42.776 -22.256 10.618 1.00 54.25 285 GLY A CA 1
ATOM 2069 C C . GLY A 1 285 ? -44.123 -22.012 11.314 1.00 54.25 285 GLY A C 1
ATOM 2070 O O . GLY A 1 285 ? -44.901 -22.949 11.504 1.00 54.25 285 GLY A O 1
ATOM 2071 N N . LEU A 1 286 ? -44.456 -20.754 11.626 1.00 56.06 286 LEU A N 1
ATOM 2072 C CA . LEU A 1 286 ? -45.730 -20.386 12.260 1.00 56.06 286 LEU A CA 1
ATOM 2073 C C . LEU A 1 286 ? -46.942 -20.531 11.324 1.00 56.06 286 LEU A C 1
ATOM 2075 O O . LEU A 1 286 ? -48.028 -20.888 11.786 1.00 56.06 286 LEU A O 1
ATOM 2079 N N . ARG A 1 287 ? -46.778 -20.348 10.005 1.00 54.38 287 ARG A N 1
ATOM 2080 C CA . ARG A 1 287 ? -47.872 -20.563 9.035 1.00 54.38 287 ARG A CA 1
ATOM 2081 C C . ARG A 1 287 ? -48.291 -22.031 8.898 1.00 54.38 287 ARG A C 1
ATOM 2083 O O . ARG A 1 287 ? -49.464 -22.292 8.637 1.00 54.38 287 ARG A O 1
ATOM 2090 N N . ARG A 1 288 ? -47.394 -22.999 9.130 1.00 55.62 288 ARG A N 1
ATOM 2091 C CA . ARG A 1 288 ? -47.729 -24.435 9.010 1.00 55.62 288 ARG A CA 1
ATOM 2092 C C . ARG A 1 288 ? -48.576 -24.977 10.163 1.00 55.62 288 ARG A C 1
ATOM 2094 O O . ARG A 1 288 ? -49.225 -26.001 9.994 1.00 55.62 288 ARG A O 1
ATOM 2101 N N . ARG A 1 289 ? -48.651 -24.286 11.307 1.00 54.88 289 ARG A N 1
ATOM 2102 C CA . ARG A 1 289 ? -49.474 -24.735 12.448 1.00 54.88 289 ARG A CA 1
ATOM 2103 C C . ARG A 1 289 ? -50.968 -24.412 12.324 1.00 54.88 289 ARG A C 1
ATOM 2105 O O . ARG A 1 289 ? -51.736 -24.863 13.162 1.00 54.88 289 ARG A O 1
ATOM 2112 N N . LYS A 1 290 ? -51.402 -23.671 11.294 1.00 50.97 290 LYS A N 1
ATOM 2113 C CA . LYS A 1 290 ? -52.818 -23.282 11.123 1.00 50.97 290 LYS A CA 1
ATOM 2114 C C . LYS A 1 290 ? -53.585 -24.070 10.051 1.00 50.97 290 LYS A C 1
ATOM 2116 O O . LYS A 1 290 ? -54.778 -23.842 9.902 1.00 50.97 290 LYS A O 1
ATOM 2121 N N . ALA A 1 291 ? -52.925 -24.986 9.335 1.00 51.66 291 ALA A N 1
ATOM 2122 C CA . ALA A 1 291 ? -53.526 -25.794 8.265 1.00 51.66 291 ALA A CA 1
ATOM 2123 C C . ALA A 1 291 ? -53.753 -27.274 8.642 1.00 51.66 291 ALA A C 1
ATOM 2125 O O . ALA A 1 291 ? -54.117 -28.069 7.784 1.00 51.66 291 ALA A O 1
ATOM 2126 N N . ALA A 1 292 ? -53.545 -27.650 9.908 1.00 51.44 292 ALA A N 1
ATOM 2127 C CA . ALA A 1 292 ? -53.928 -28.960 10.427 1.00 51.44 292 ALA A CA 1
ATOM 2128 C C . ALA A 1 292 ? -55.249 -28.830 11.200 1.00 51.44 292 ALA A C 1
ATOM 2130 O O . ALA A 1 292 ? -55.252 -28.559 12.403 1.00 51.44 292 ALA A O 1
ATOM 2131 N N . LYS A 1 293 ? -56.366 -28.964 10.486 1.00 47.25 293 LYS A N 1
ATOM 2132 C CA . LYS A 1 293 ? -57.669 -29.328 11.041 1.00 47.25 293 LYS A CA 1
ATOM 2133 C C . LYS A 1 293 ? -58.428 -30.147 10.014 1.00 47.25 293 LYS A C 1
ATOM 2135 O O . LYS A 1 293 ? -58.396 -29.735 8.835 1.00 47.25 293 LYS A O 1
#

pLDDT: mean 83.8, std 17.92, range [38.03, 98.56]

Sequence (293 aa):
MKLKHLITSLALGFAAISASATPLDALNGNLNIKLTGLTTESNRSAGTNETTWGVGSITSISGTGGQQWFQGASDGSYLYYMIYGIADQNIVFDSTTGKFSIYNIGATGGAADGEIHLDIYRSNTNLLQLTSDFNASPSQRTGYDSFSLFAGMEKYLEVVFGTGKQLTDVAGGTNPGADERLATLTQTATAATLPAAGEGQFFGDVVGGTAAAQWNTNGQFGHDLDGKFTLSTNGSQFGSGTCSPAQVANNTCFTGLINDPIRANKVPEPGSLALLGLGFAGLAGLRRRKAAK